Protein AF-A0AAN7K5L0-F1 (afdb_monomer_lite)

InterPro domains:
  IPR045265 AIR12, DOMON domain [PF04526] (72-165)

pLDDT: mean 71.61, std 18.74, range [23.16, 95.31]

Radius of gyration: 16.74 Å; chains: 1; bounding box: 47×40×46 Å

Secondary structure (DSSP, 8-state):
----------S-----EEEEEETTTTEEEEEEEEE-SSSEEEEEEEEEEE-SSTT-EEEEEE--SSS--STT-EETTTEE--HHHHTT--------SSEEEEEEEEEETTTTEEEEEEEEEEETTT--GGGEEEEEEEES-EETTEEPPPP--GGGG--EEEE-TTT--EE-HHHHHHHHHHTT--

Sequence (186 aa):
MAAVASAAWPSRRNITHCRLLRRILQIQLGWEASRFNSQWTQIDVMFSARLRSDTGWLTWGVNPLPHPRMIGSQSVGTYNVTSGTKKGCRLLPSALDIEVPHYTLDYNEREDMFMISAKVIVPNSKYNILKLNHVWEVGYEAVGVESKMHPKVLQDFKSAEALNLLTEEEEDVAYKNHQAYLKKVH

Structure (mmCIF, N/CA/C/O backbone):
data_AF-A0AAN7K5L0-F1
#
_entry.id   AF-A0AAN7K5L0-F1
#
loop_
_atom_site.group_PDB
_atom_site.id
_atom_site.type_symbol
_atom_site.label_atom_id
_atom_site.label_alt_id
_atom_site.label_comp_id
_atom_site.label_asym_id
_atom_site.label_entity_id
_atom_site.label_seq_id
_atom_site.pdbx_PDB_ins_code
_atom_site.Cartn_x
_atom_site.Cartn_y
_atom_site.Cartn_z
_atom_site.occupancy
_atom_site.B_iso_or_equiv
_atom_site.auth_seq_id
_atom_site.auth_comp_id
_atom_site.auth_asym_id
_atom_site.auth_atom_id
_atom_site.pdbx_PDB_model_num
ATOM 1 N N . MET A 1 1 ? -3.653 7.938 -32.215 1.00 30.41 1 MET A N 1
ATOM 2 C CA . MET A 1 1 ? -3.751 9.166 -31.399 1.00 30.41 1 MET A CA 1
ATOM 3 C C . MET A 1 1 ? -4.978 9.030 -30.520 1.00 30.41 1 MET A C 1
ATOM 5 O O . MET A 1 1 ? -6.083 9.154 -31.028 1.00 30.41 1 MET A O 1
ATOM 9 N N . ALA A 1 2 ? -4.795 8.677 -29.252 1.00 24.83 2 ALA A N 1
ATOM 10 C CA . ALA A 1 2 ? -5.869 8.679 -28.265 1.00 24.83 2 ALA A CA 1
ATOM 11 C C . ALA A 1 2 ? -5.515 9.738 -27.221 1.00 24.83 2 ALA A C 1
ATOM 13 O O . ALA A 1 2 ? -4.368 9.822 -26.787 1.00 24.83 2 ALA A O 1
ATOM 14 N N . ALA A 1 3 ? -6.481 10.610 -26.960 1.00 23.16 3 ALA A N 1
ATOM 15 C CA . ALA A 1 3 ? -6.314 11.887 -26.294 1.00 23.16 3 ALA A CA 1
ATOM 16 C C . ALA A 1 3 ? -5.802 11.744 -24.855 1.00 23.16 3 ALA A C 1
ATOM 18 O O . ALA A 1 3 ? -6.344 10.982 -24.057 1.00 23.16 3 ALA A O 1
ATOM 19 N N . VAL A 1 4 ? -4.781 12.539 -24.539 1.00 28.89 4 VAL A N 1
ATOM 20 C CA . VAL A 1 4 ? -4.330 12.822 -23.179 1.00 28.89 4 VAL A CA 1
ATOM 21 C C . VAL A 1 4 ? -5.431 13.642 -22.514 1.00 28.89 4 VAL A C 1
ATOM 23 O O . VAL A 1 4 ? -5.629 14.812 -22.842 1.00 28.89 4 VAL A O 1
ATOM 26 N N . ALA A 1 5 ? -6.178 13.025 -21.601 1.00 27.17 5 ALA A N 1
ATOM 27 C CA . ALA A 1 5 ? -6.996 13.777 -20.667 1.00 27.17 5 ALA A CA 1
ATOM 28 C C . ALA A 1 5 ? -6.042 14.469 -19.689 1.00 27.17 5 ALA A C 1
ATOM 30 O O . ALA A 1 5 ? -5.517 13.859 -18.762 1.00 27.17 5 ALA A O 1
ATOM 31 N N . SER A 1 6 ? -5.788 15.751 -19.936 1.00 35.06 6 SER A N 1
ATOM 32 C CA . SER A 1 6 ? -5.159 16.659 -18.988 1.00 35.06 6 SER A CA 1
ATOM 33 C C . SER A 1 6 ? -6.061 16.794 -17.761 1.00 35.06 6 SER A C 1
ATOM 35 O O . SER A 1 6 ? -6.959 17.636 -17.729 1.00 35.06 6 SER A O 1
ATOM 37 N N . ALA A 1 7 ? -5.833 15.964 -16.750 1.00 29.66 7 ALA A N 1
ATOM 38 C CA . ALA A 1 7 ? -6.289 16.251 -15.405 1.00 29.66 7 ALA A CA 1
ATOM 39 C C . ALA A 1 7 ? -5.162 17.009 -14.703 1.00 29.66 7 ALA A C 1
ATOM 41 O O . ALA A 1 7 ? -4.145 16.444 -14.306 1.00 29.66 7 ALA A O 1
ATOM 42 N N . ALA A 1 8 ? -5.348 18.323 -14.579 1.00 28.81 8 ALA A N 1
ATOM 43 C CA . ALA A 1 8 ? -4.696 19.093 -13.533 1.00 28.81 8 ALA A CA 1
ATOM 44 C C . ALA A 1 8 ? -4.798 18.326 -12.203 1.00 28.81 8 ALA A C 1
ATOM 46 O O . ALA A 1 8 ? -5.802 17.646 -11.975 1.00 28.81 8 ALA A O 1
ATOM 47 N N . TRP A 1 9 ? -3.767 18.441 -11.354 1.00 36.84 9 TRP A N 1
ATOM 48 C CA . TRP A 1 9 ? -3.716 17.823 -10.024 1.00 36.84 9 TRP A CA 1
ATOM 49 C C . TRP A 1 9 ? -5.112 17.835 -9.390 1.00 36.84 9 TRP A C 1
ATOM 51 O O . TRP A 1 9 ? -5.663 18.931 -9.224 1.00 36.84 9 TRP A O 1
ATOM 61 N N . PRO A 1 10 ? -5.704 16.684 -9.018 1.00 35.66 10 PRO A N 1
ATOM 62 C CA . PRO A 1 10 ? -6.849 16.725 -8.138 1.00 35.66 10 PRO A CA 1
ATOM 63 C C . PRO A 1 10 ? -6.348 17.377 -6.852 1.00 35.66 10 PRO A C 1
ATOM 65 O O . PRO A 1 10 ? -5.516 16.827 -6.133 1.00 35.66 10 PRO A O 1
ATOM 68 N N . SER A 1 11 ? -6.788 18.617 -6.667 1.00 38.66 11 SER A N 1
ATOM 69 C CA . SER A 1 11 ? -6.560 19.505 -5.537 1.00 38.66 11 SER A CA 1
ATOM 70 C C . SER A 1 11 ? -6.177 18.766 -4.254 1.00 38.66 11 SER A C 1
ATOM 72 O O . SER A 1 11 ? -6.980 17.986 -3.747 1.00 38.66 11 SER A O 1
ATOM 74 N N . ARG A 1 12 ? -4.975 19.057 -3.736 1.00 44.66 12 ARG A N 1
ATOM 75 C CA . ARG A 1 12 ? -4.551 18.893 -2.333 1.00 44.66 12 ARG A CA 1
ATOM 76 C C . ARG A 1 12 ? -5.313 17.800 -1.566 1.00 44.66 12 ARG A C 1
ATOM 78 O O . ARG A 1 12 ? -6.167 18.109 -0.736 1.00 44.66 12 ARG A O 1
ATOM 85 N N . ARG A 1 13 ? -4.993 16.523 -1.792 1.00 54.69 13 ARG A N 1
ATOM 86 C CA . ARG A 1 13 ? -5.253 15.540 -0.732 1.00 54.69 13 ARG A CA 1
ATOM 87 C C . ARG A 1 13 ? -4.302 15.882 0.413 1.00 54.69 13 ARG A C 1
ATOM 89 O O . ARG A 1 13 ? -3.103 16.012 0.179 1.00 54.69 13 ARG A O 1
ATOM 96 N N . ASN A 1 14 ? -4.833 16.080 1.617 1.00 61.44 14 ASN A N 1
ATOM 97 C CA . ASN A 1 14 ? -4.028 16.267 2.825 1.00 61.44 14 ASN A CA 1
ATOM 98 C C . ASN A 1 14 ? -3.406 14.917 3.212 1.00 61.44 14 ASN A C 1
ATOM 100 O O . ASN A 1 14 ? -3.828 14.300 4.181 1.00 61.44 14 ASN A O 1
ATOM 104 N N . ILE A 1 15 ? -2.452 14.429 2.417 1.00 73.75 15 ILE A N 1
ATOM 105 C CA . ILE A 1 15 ? -1.582 13.333 2.836 1.00 73.75 15 ILE A CA 1
ATOM 106 C C . ILE A 1 15 ? -0.608 13.921 3.840 1.00 73.75 15 ILE A C 1
ATOM 108 O O . ILE A 1 15 ? 0.217 14.765 3.488 1.00 73.75 15 ILE A O 1
ATOM 112 N N . THR A 1 16 ? -0.768 13.517 5.095 1.00 77.38 16 THR A N 1
ATOM 113 C CA . THR A 1 16 ? 0.060 14.014 6.194 1.00 77.38 16 THR A CA 1
ATOM 114 C C . THR A 1 16 ? 1.217 13.077 6.515 1.00 77.38 16 THR A C 1
ATOM 116 O O . THR A 1 16 ? 2.270 13.557 6.926 1.00 77.38 16 THR A O 1
ATOM 119 N N . HIS A 1 17 ? 1.064 11.780 6.229 1.00 87.31 17 HIS A N 1
ATOM 120 C CA . HIS A 1 17 ? 2.076 10.762 6.493 1.00 87.31 17 HIS A CA 1
ATOM 121 C C . HIS A 1 17 ? 2.804 10.372 5.205 1.00 87.31 17 HIS A C 1
ATOM 123 O O . HIS A 1 17 ? 2.179 10.145 4.161 1.00 87.31 17 HIS A O 1
ATOM 129 N N . CYS A 1 18 ? 4.133 10.271 5.259 1.00 86.19 18 CYS A N 1
ATOM 130 C CA . CYS A 1 18 ? 4.928 9.789 4.137 1.00 86.19 18 CYS A CA 1
ATOM 131 C C . CYS A 1 18 ? 6.214 9.089 4.577 1.00 86.19 18 CYS A C 1
ATOM 133 O O . CYS A 1 18 ? 6.818 9.402 5.598 1.00 86.19 18 CYS A O 1
ATOM 135 N N . ARG A 1 19 ? 6.657 8.126 3.769 1.00 84.75 19 ARG A N 1
ATOM 136 C CA . ARG A 1 19 ? 7.809 7.280 4.056 1.00 84.75 19 ARG A CA 1
ATOM 137 C C . ARG A 1 19 ? 8.583 6.942 2.794 1.00 84.75 19 ARG A C 1
ATOM 139 O O . ARG A 1 19 ? 8.016 6.599 1.760 1.00 84.75 19 ARG A O 1
ATOM 146 N N . LEU A 1 20 ? 9.907 6.948 2.915 1.00 83.25 20 LEU A N 1
ATOM 147 C CA . LEU A 1 20 ? 10.805 6.373 1.918 1.00 83.25 20 LEU A CA 1
ATOM 148 C C . LEU A 1 20 ? 11.033 4.885 2.226 1.00 83.25 20 LEU A C 1
ATOM 150 O O . LEU A 1 20 ? 11.738 4.551 3.178 1.00 83.25 20 LEU A O 1
ATOM 154 N N . LEU A 1 21 ? 10.476 3.997 1.404 1.00 78.19 21 LEU A N 1
ATOM 155 C CA . LEU A 1 21 ? 10.585 2.542 1.570 1.00 78.19 21 LEU A CA 1
ATOM 156 C C . LEU A 1 21 ? 11.938 2.010 1.077 1.00 78.19 21 LEU A C 1
ATOM 158 O O . LEU A 1 21 ? 12.549 1.125 1.681 1.00 78.19 21 LEU A O 1
ATOM 162 N N . ARG A 1 22 ? 12.446 2.554 -0.037 1.00 74.00 22 ARG A N 1
ATOM 163 C CA . ARG A 1 22 ? 13.736 2.152 -0.625 1.00 74.00 22 ARG A CA 1
ATOM 164 C C . ARG A 1 22 ? 14.473 3.346 -1.210 1.00 74.00 22 ARG A C 1
ATOM 166 O O . ARG A 1 22 ? 14.033 3.937 -2.188 1.00 74.00 22 ARG A O 1
ATOM 173 N N . ARG A 1 23 ? 15.670 3.623 -0.684 1.00 65.50 23 ARG A N 1
ATOM 174 C CA . ARG A 1 23 ? 16.541 4.709 -1.173 1.00 65.50 23 ARG A CA 1
ATOM 175 C C . ARG A 1 23 ? 17.018 4.518 -2.616 1.00 65.50 23 ARG A C 1
ATOM 177 O O . ARG A 1 23 ? 17.037 5.483 -3.364 1.00 65.50 23 ARG A O 1
ATOM 184 N N . ILE A 1 24 ? 17.388 3.295 -3.012 1.00 65.06 24 ILE A N 1
ATOM 185 C CA . ILE A 1 24 ? 18.009 3.028 -4.328 1.00 65.06 24 ILE A CA 1
ATOM 186 C C . ILE A 1 24 ? 17.032 3.293 -5.482 1.00 65.06 24 ILE A C 1
ATOM 188 O O . ILE A 1 24 ? 17.411 3.894 -6.483 1.00 65.06 24 ILE A O 1
ATOM 192 N N . LEU A 1 25 ? 15.779 2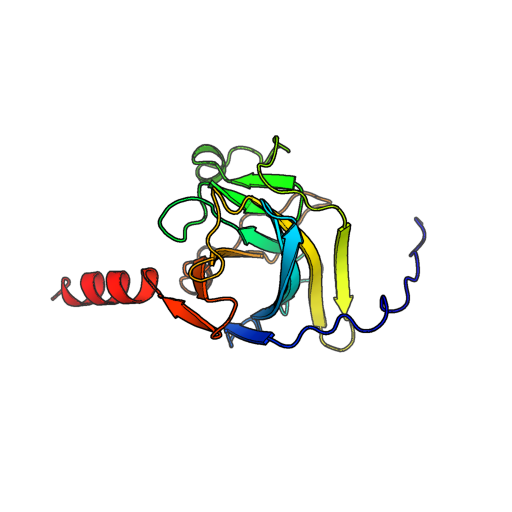.870 -5.313 1.00 67.31 25 LEU A N 1
ATOM 193 C CA . LEU A 1 25 ? 14.706 3.025 -6.301 1.00 67.31 25 LEU A CA 1
ATOM 194 C C . LEU A 1 25 ? 13.820 4.253 -6.030 1.00 67.31 25 LEU A C 1
ATOM 196 O O . LEU A 1 25 ? 12.808 4.446 -6.696 1.00 67.31 25 LEU A O 1
ATOM 200 N N . GLN A 1 26 ? 14.198 5.067 -5.035 1.00 77.88 26 GLN A N 1
ATOM 201 C CA . GLN A 1 26 ? 13.433 6.218 -4.547 1.00 77.88 26 GLN A CA 1
ATOM 202 C C . GLN A 1 26 ? 11.946 5.896 -4.342 1.00 77.88 26 GLN A C 1
ATOM 204 O O . GLN A 1 26 ? 11.077 6.689 -4.682 1.00 77.88 26 GLN A O 1
ATOM 209 N N . ILE A 1 27 ? 11.666 4.708 -3.798 1.00 83.75 27 ILE A N 1
ATOM 210 C CA . ILE A 1 27 ? 10.294 4.256 -3.581 1.00 83.75 27 ILE A CA 1
ATOM 211 C C . ILE A 1 27 ? 9.729 5.007 -2.386 1.00 83.75 27 ILE A C 1
ATOM 213 O O . ILE A 1 27 ? 10.240 4.848 -1.271 1.00 83.75 27 ILE A O 1
ATOM 217 N N . GLN A 1 28 ? 8.676 5.781 -2.617 1.00 88.00 28 GLN A N 1
ATOM 218 C CA . GLN A 1 28 ? 7.986 6.561 -1.600 1.00 88.00 28 GLN A CA 1
ATOM 219 C C . GLN A 1 28 ? 6.539 6.102 -1.465 1.00 88.00 28 GLN A C 1
ATOM 221 O O . GLN A 1 28 ? 5.870 5.775 -2.444 1.00 88.00 28 GLN A O 1
ATOM 226 N N . LEU A 1 29 ? 6.062 6.096 -0.228 1.00 89.81 29 LEU A N 1
ATOM 227 C CA . LEU A 1 29 ? 4.684 5.828 0.135 1.00 89.81 29 LEU A CA 1
ATOM 228 C C . LEU A 1 29 ? 4.179 7.000 0.970 1.00 89.81 29 LEU A C 1
ATOM 230 O O . LEU A 1 29 ? 4.709 7.262 2.041 1.00 89.81 29 LEU A O 1
ATOM 234 N N . GLY A 1 30 ? 3.168 7.699 0.483 1.00 90.31 30 GLY A N 1
ATOM 235 C CA . GLY A 1 30 ? 2.361 8.646 1.236 1.00 90.31 30 GLY A CA 1
ATOM 236 C C . GLY A 1 30 ? 1.000 8.037 1.531 1.00 90.31 30 GLY A C 1
ATOM 237 O O . GLY A 1 30 ? 0.439 7.342 0.680 1.00 90.31 30 GLY A O 1
ATOM 238 N N . TRP A 1 31 ? 0.462 8.281 2.720 1.00 92.88 31 TRP A N 1
ATOM 239 C CA . TRP A 1 31 ? -0.865 7.798 3.069 1.00 92.88 31 TRP A CA 1
ATOM 240 C C . TRP A 1 31 ? -1.614 8.722 4.023 1.00 92.88 31 TRP A C 1
ATOM 242 O O . TRP A 1 31 ? -1.045 9.549 4.733 1.00 92.88 31 TRP A O 1
ATOM 252 N N . GLU A 1 32 ? -2.924 8.533 4.042 1.00 92.50 32 GLU A N 1
ATOM 253 C CA . GLU A 1 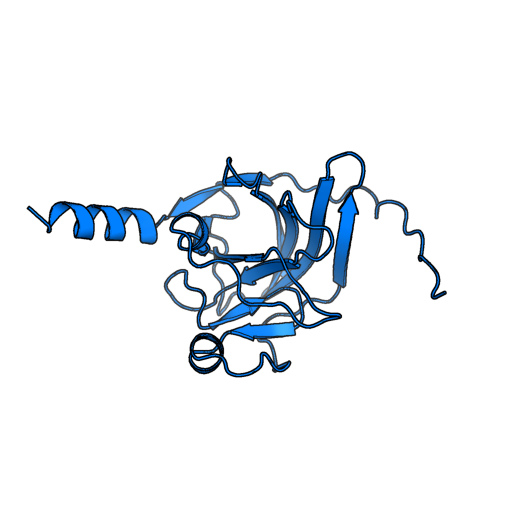32 ? -3.822 9.053 5.059 1.00 92.50 32 GLU A CA 1
ATOM 254 C C . GLU A 1 32 ? -4.901 8.001 5.321 1.00 92.50 32 GLU A C 1
ATOM 256 O O . GLU A 1 32 ? -5.460 7.431 4.381 1.00 92.50 32 GLU A O 1
ATOM 261 N N . ALA A 1 33 ? -5.191 7.723 6.591 1.00 92.31 33 ALA A N 1
ATOM 262 C CA . ALA A 1 33 ? -6.213 6.757 6.977 1.00 92.31 33 ALA A CA 1
ATOM 263 C C . ALA A 1 33 ? -7.346 7.467 7.717 1.00 92.31 33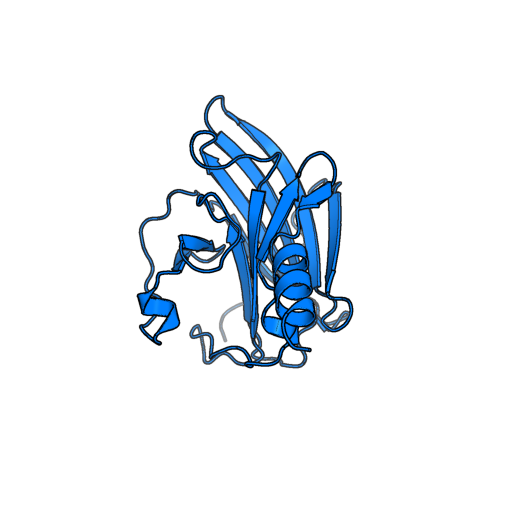 ALA A C 1
ATOM 265 O O . ALA A 1 33 ? -7.132 8.158 8.707 1.00 92.31 33 ALA A O 1
ATOM 266 N N . SER A 1 34 ? -8.577 7.263 7.261 1.00 93.00 34 SER A N 1
ATOM 267 C CA . SER A 1 34 ? -9.761 7.863 7.870 1.00 93.00 34 SER A CA 1
ATOM 268 C C . SER A 1 34 ? -10.912 6.870 7.939 1.00 93.00 34 SER A C 1
ATOM 270 O O . SER A 1 34 ? -11.020 5.926 7.154 1.00 93.00 34 SER A O 1
ATOM 272 N N . ARG A 1 35 ? -11.807 7.064 8.907 1.00 94.31 35 ARG A N 1
ATOM 273 C CA . ARG A 1 35 ? -13.005 6.232 9.016 1.00 94.31 35 ARG A CA 1
ATOM 274 C C . ARG A 1 35 ? -13.916 6.497 7.812 1.00 94.31 35 ARG A C 1
ATOM 276 O O . ARG A 1 35 ? -14.364 7.624 7.637 1.00 94.31 35 ARG A O 1
ATOM 283 N N . PHE A 1 36 ? -14.240 5.457 7.040 1.00 92.50 36 PHE A N 1
ATOM 284 C CA . PHE A 1 36 ? -15.233 5.556 5.965 1.00 92.50 36 PHE A CA 1
ATOM 285 C C . PHE A 1 36 ? -16.650 5.408 6.530 1.00 92.50 36 PHE A C 1
ATOM 287 O O . PHE A 1 36 ? -17.523 6.236 6.290 1.00 92.50 36 PHE A O 1
ATOM 294 N N . ASN A 1 37 ? -16.863 4.374 7.345 1.00 94.19 37 ASN A N 1
ATOM 295 C CA . ASN A 1 37 ? -18.068 4.172 8.150 1.00 94.19 37 ASN A CA 1
ATOM 296 C C . ASN A 1 37 ? -17.730 3.304 9.383 1.00 94.19 37 ASN A C 1
ATOM 298 O O . ASN A 1 37 ? -16.562 3.119 9.719 1.00 94.19 37 ASN A O 1
ATOM 302 N N . SER A 1 38 ? -18.725 2.785 10.108 1.00 93.62 38 SER A N 1
ATOM 303 C CA . SER A 1 38 ? -18.483 1.969 11.311 1.00 93.62 38 SER A CA 1
ATOM 304 C C . SER A 1 38 ? -17.746 0.648 11.042 1.00 93.62 38 SER A C 1
ATOM 306 O O . SER A 1 38 ? -17.078 0.134 11.938 1.00 93.62 38 SER A O 1
ATOM 308 N N . GLN A 1 39 ? -17.842 0.105 9.830 1.00 95.00 39 GLN A N 1
ATOM 309 C CA . GLN A 1 39 ? -17.304 -1.203 9.447 1.00 95.00 39 GLN A CA 1
ATOM 310 C C . GLN A 1 39 ? -16.106 -1.119 8.494 1.00 95.00 39 GLN A C 1
ATOM 312 O O . GLN A 1 39 ? -15.398 -2.112 8.333 1.00 95.00 39 GLN A O 1
ATOM 317 N N . TRP A 1 40 ? -15.860 0.043 7.889 1.00 95.12 40 TRP A N 1
ATOM 318 C CA . TRP A 1 40 ? -14.873 0.212 6.827 1.00 95.12 40 TRP A CA 1
ATOM 319 C C . TRP A 1 40 ? -13.967 1.418 7.071 1.00 95.12 40 TRP A C 1
ATOM 321 O O . TRP A 1 40 ? -14.397 2.463 7.573 1.00 95.12 40 TRP A O 1
ATOM 331 N N . THR A 1 41 ? -12.712 1.276 6.659 1.00 95.31 41 THR A N 1
ATOM 332 C CA . THR A 1 41 ? -11.690 2.324 6.699 1.00 95.31 41 THR A CA 1
ATOM 333 C C . THR A 1 41 ? -11.306 2.726 5.284 1.00 95.31 41 THR A C 1
ATOM 335 O O . THR A 1 41 ? -11.122 1.866 4.427 1.00 95.31 41 THR A O 1
ATOM 338 N N . GLN A 1 42 ? -11.187 4.030 5.044 1.00 94.62 42 GLN A N 1
ATOM 339 C CA . GLN A 1 42 ? -10.629 4.590 3.821 1.00 94.62 42 GLN A CA 1
ATOM 340 C C . GLN A 1 42 ? -9.137 4.851 4.025 1.00 94.62 42 GLN A C 1
ATOM 342 O O . GLN A 1 42 ? -8.730 5.440 5.025 1.00 94.62 42 GLN A O 1
ATOM 347 N N . ILE A 1 43 ? -8.342 4.448 3.043 1.00 93.88 43 ILE A N 1
ATOM 348 C CA . ILE A 1 43 ? -6.915 4.715 2.940 1.00 93.88 43 ILE A CA 1
ATOM 349 C C . ILE A 1 43 ? -6.705 5.473 1.631 1.00 93.88 43 ILE A C 1
ATOM 351 O O . ILE A 1 43 ? -6.913 4.931 0.543 1.00 93.88 43 ILE A O 1
ATOM 355 N N . ASP A 1 44 ? -6.328 6.740 1.732 1.00 92.38 44 ASP A N 1
ATOM 356 C CA . ASP A 1 44 ? -5.799 7.490 0.601 1.00 92.38 44 ASP A CA 1
ATOM 357 C C . ASP A 1 44 ? -4.309 7.184 0.500 1.00 92.38 44 ASP A C 1
ATOM 359 O O . ASP A 1 44 ? -3.585 7.312 1.482 1.00 92.38 44 ASP A O 1
ATOM 363 N N . VAL A 1 45 ? -3.858 6.749 -0.674 1.00 91.25 45 VAL A N 1
ATOM 364 C CA . VAL A 1 45 ? -2.473 6.334 -0.895 1.00 91.25 45 VAL A CA 1
ATOM 365 C C . VAL A 1 45 ? -1.879 7.062 -2.089 1.00 91.25 45 VAL A C 1
ATOM 367 O O . VAL A 1 45 ? -2.527 7.224 -3.126 1.00 91.25 45 VAL A O 1
ATOM 370 N N . MET A 1 46 ? -0.625 7.469 -1.939 1.00 89.88 46 MET A N 1
ATOM 371 C CA . MET A 1 46 ? 0.257 7.883 -3.019 1.00 89.88 46 MET A CA 1
ATOM 372 C C . MET A 1 46 ? 1.494 7.001 -2.974 1.00 89.88 46 MET A C 1
ATOM 374 O O . MET A 1 46 ? 2.186 6.946 -1.965 1.00 89.88 46 MET A O 1
ATOM 378 N N . PHE A 1 47 ? 1.777 6.290 -4.052 1.00 89.31 47 PHE A N 1
ATOM 379 C CA . PHE A 1 47 ? 2.925 5.402 -4.129 1.00 89.31 47 PHE A CA 1
ATOM 380 C C . PHE A 1 47 ? 3.720 5.732 -5.382 1.00 89.31 47 PHE A C 1
ATOM 382 O O . PHE A 1 47 ? 3.172 5.701 -6.481 1.00 89.31 47 PHE A O 1
ATOM 389 N N . SER A 1 48 ? 4.992 6.076 -5.224 1.00 86.94 48 SER A N 1
ATOM 390 C CA . SER A 1 48 ? 5.843 6.485 -6.335 1.00 86.94 48 SER A CA 1
ATOM 391 C C . SER A 1 48 ? 7.171 5.752 -6.338 1.00 86.94 48 SER A C 1
ATOM 393 O O . SER A 1 48 ? 7.676 5.310 -5.304 1.00 86.94 48 SER A O 1
ATOM 395 N N . ALA A 1 49 ? 7.732 5.611 -7.531 1.00 85.44 49 ALA A N 1
ATOM 396 C CA . ALA A 1 49 ? 9.042 5.028 -7.741 1.00 85.44 49 ALA A CA 1
ATOM 397 C C . ALA A 1 49 ? 9.702 5.665 -8.961 1.00 85.44 49 ALA A C 1
ATOM 399 O O . ALA A 1 49 ? 9.044 5.985 -9.956 1.00 85.44 49 ALA A O 1
ATOM 400 N N . ARG A 1 50 ? 11.027 5.790 -8.903 1.00 81.25 50 ARG A N 1
ATOM 401 C CA . ARG A 1 50 ? 11.823 6.144 -10.072 1.00 81.25 50 ARG A CA 1
ATOM 402 C C . ARG A 1 50 ? 12.063 4.891 -10.905 1.00 81.25 50 ARG A C 1
ATOM 404 O O . ARG A 1 50 ? 12.817 4.008 -10.488 1.00 81.25 50 ARG A O 1
ATOM 411 N N . LEU A 1 51 ? 11.431 4.806 -12.072 1.00 72.81 51 LEU A N 1
ATOM 412 C CA . LEU A 1 51 ? 11.613 3.679 -12.984 1.00 72.81 51 LEU A CA 1
ATOM 413 C C . LEU A 1 51 ? 12.681 4.064 -13.998 1.00 72.81 51 LEU A C 1
ATOM 415 O O . LEU A 1 51 ? 12.499 4.991 -14.769 1.00 72.81 51 LEU A O 1
ATOM 419 N N . ARG A 1 52 ? 13.801 3.336 -14.034 1.00 70.69 52 ARG A N 1
ATOM 420 C CA . ARG A 1 52 ? 14.846 3.528 -15.060 1.00 70.69 52 ARG A CA 1
ATOM 421 C C . ARG 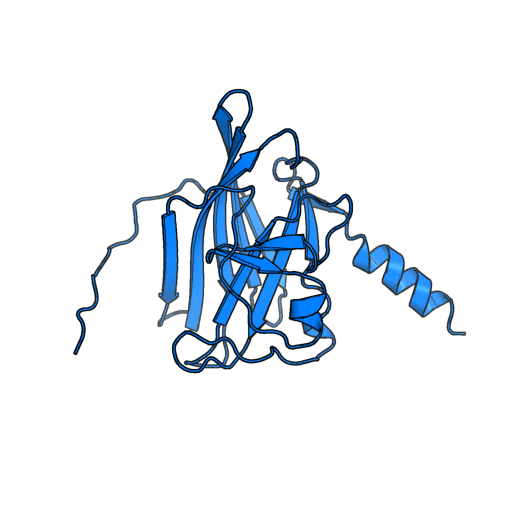A 1 52 ? 14.433 2.944 -16.423 1.00 70.69 52 ARG A C 1
ATOM 423 O O . ARG A 1 52 ? 15.266 2.377 -17.122 1.00 70.69 52 ARG A O 1
ATOM 430 N N . SER A 1 53 ? 13.141 2.988 -16.735 1.00 70.19 53 SER A N 1
ATOM 431 C CA . SER A 1 53 ? 12.524 2.430 -17.933 1.00 70.19 53 SER A CA 1
ATOM 432 C C . SER A 1 53 ? 11.216 3.157 -18.224 1.00 70.19 53 SER A C 1
ATOM 434 O O . SER A 1 53 ? 10.392 3.345 -17.328 1.00 70.19 53 SER A O 1
ATOM 436 N N . ASP A 1 54 ? 11.022 3.507 -19.490 1.00 68.38 54 ASP A N 1
ATOM 437 C CA . ASP A 1 54 ? 9.810 4.106 -20.054 1.00 68.38 54 ASP A CA 1
ATOM 438 C C . ASP A 1 54 ? 8.637 3.115 -20.153 1.00 68.38 54 ASP A C 1
ATOM 440 O O . ASP A 1 54 ? 7.482 3.517 -20.274 1.00 68.38 54 ASP A O 1
ATOM 444 N N . THR A 1 55 ? 8.927 1.817 -20.050 1.00 71.44 55 THR A N 1
ATOM 445 C CA . THR A 1 55 ? 7.948 0.720 -20.051 1.00 71.44 55 THR A CA 1
ATOM 446 C C . THR A 1 55 ? 7.801 0.071 -18.676 1.00 71.44 55 THR A C 1
ATOM 448 O O . THR A 1 55 ? 7.241 -1.015 -18.552 1.00 71.44 55 THR A O 1
ATOM 451 N N . GLY A 1 56 ? 8.320 0.701 -17.623 1.00 72.81 56 GLY A N 1
ATOM 452 C CA . GLY A 1 56 ? 8.204 0.184 -16.268 1.00 72.81 56 GLY A CA 1
ATOM 453 C C . GLY A 1 56 ? 6.757 0.118 -15.767 1.00 72.81 56 GLY A C 1
ATOM 454 O O . GLY A 1 56 ? 5.851 0.775 -16.274 1.00 72.81 56 GLY A O 1
ATOM 455 N N . TRP A 1 57 ? 6.543 -0.674 -14.722 1.00 76.31 57 TRP A N 1
ATOM 456 C CA . TRP A 1 57 ? 5.275 -0.738 -14.004 1.00 76.31 57 TRP A CA 1
ATOM 457 C C . TRP A 1 57 ? 5.519 -0.683 -12.501 1.00 76.31 57 TRP A C 1
ATOM 459 O O . TRP A 1 57 ? 6.585 -1.051 -12.005 1.00 76.31 57 TRP A O 1
ATOM 469 N N . LEU A 1 58 ? 4.506 -0.238 -11.768 1.00 80.75 58 LEU A N 1
ATOM 470 C CA . LEU A 1 58 ? 4.516 -0.242 -10.316 1.00 80.75 58 LEU A CA 1
ATOM 471 C C . LEU A 1 58 ? 3.170 -0.722 -9.784 1.00 80.75 58 LEU A C 1
ATOM 473 O O . LEU A 1 58 ? 2.137 -0.562 -10.433 1.00 80.75 58 LEU A O 1
ATOM 477 N N . THR A 1 59 ? 3.184 -1.329 -8.609 1.00 82.25 59 THR A N 1
ATOM 478 C CA . THR A 1 59 ? 1.976 -1.791 -7.934 1.00 82.25 59 THR A CA 1
ATOM 479 C C . THR A 1 59 ? 2.121 -1.617 -6.435 1.00 82.25 59 THR A C 1
ATOM 481 O O . THR A 1 59 ? 3.212 -1.749 -5.880 1.00 82.25 59 THR A O 1
ATOM 484 N N . TRP A 1 60 ? 0.999 -1.348 -5.783 1.00 88.75 60 TRP A N 1
ATOM 485 C CA . TRP A 1 60 ? 0.872 -1.336 -4.335 1.00 88.75 60 TRP A CA 1
ATOM 486 C C . TRP A 1 60 ? -0.416 -2.056 -3.955 1.00 88.75 60 TRP A C 1
ATOM 488 O O . TRP A 1 60 ? -1.411 -1.995 -4.682 1.00 88.75 60 TRP A O 1
ATOM 498 N N . GLY A 1 61 ? -0.417 -2.748 -2.824 1.00 89.31 61 GLY A N 1
ATOM 499 C CA . GLY A 1 61 ? -1.587 -3.474 -2.357 1.00 89.31 61 GLY A CA 1
ATOM 500 C C . GLY A 1 61 ? -1.571 -3.768 -0.871 1.00 89.31 61 GLY A C 1
ATOM 501 O O . GLY A 1 61 ? -0.553 -3.631 -0.198 1.00 89.31 61 GLY A O 1
ATOM 502 N N . VAL A 1 62 ? -2.712 -4.232 -0.375 1.00 91.25 62 VAL A N 1
ATOM 503 C CA . VAL A 1 62 ? -2.924 -4.600 1.028 1.00 91.25 62 VAL A CA 1
ATOM 504 C C . VAL A 1 62 ? -3.165 -6.097 1.158 1.00 91.25 62 VAL A C 1
ATOM 506 O O . VAL A 1 62 ? -3.766 -6.718 0.284 1.00 91.25 62 VAL A O 1
ATOM 509 N N . ASN A 1 63 ? -2.714 -6.700 2.253 1.00 90.12 63 ASN A N 1
ATOM 510 C CA . ASN A 1 63 ? -2.872 -8.127 2.512 1.00 90.12 63 ASN A CA 1
ATOM 511 C C . ASN A 1 63 ? -3.657 -8.358 3.819 1.00 90.12 63 ASN A C 1
ATOM 513 O O . ASN A 1 63 ? -3.205 -7.918 4.873 1.00 90.12 63 ASN A O 1
ATOM 517 N N . PRO A 1 64 ? -4.807 -9.055 3.791 1.00 87.31 64 PRO A N 1
ATOM 518 C CA . PRO A 1 64 ? -5.600 -9.321 4.993 1.00 87.31 64 PRO A CA 1
ATOM 519 C C . PRO A 1 64 ? -5.044 -10.469 5.856 1.00 87.31 64 PRO A C 1
ATOM 521 O O . PRO A 1 64 ? -5.561 -10.744 6.935 1.00 87.31 64 PRO A O 1
ATOM 524 N N . LEU A 1 65 ? -4.029 -11.202 5.389 1.00 84.81 65 LEU A N 1
ATOM 525 C CA . LEU A 1 65 ? -3.444 -12.318 6.131 1.00 84.81 65 LEU A CA 1
ATOM 526 C C . LEU A 1 65 ? -2.628 -11.822 7.335 1.00 84.81 65 LEU A C 1
ATOM 528 O O . LEU A 1 65 ? -2.138 -10.698 7.313 1.00 84.81 65 LEU A O 1
ATOM 532 N N . PRO A 1 66 ? -2.371 -12.670 8.352 1.00 82.62 66 PRO A N 1
ATOM 533 C CA . PRO A 1 66 ? -1.692 -12.248 9.585 1.00 82.62 66 PRO A CA 1
ATOM 534 C C . PRO A 1 66 ? -0.252 -11.731 9.424 1.00 82.62 66 PRO A C 1
ATOM 536 O O . PRO A 1 66 ? 0.283 -11.115 10.342 1.00 82.62 66 PRO A O 1
ATOM 539 N N . HIS A 1 67 ? 0.397 -12.000 8.288 1.00 82.62 67 HIS A N 1
ATOM 540 C CA . HIS A 1 67 ? 1.788 -11.622 8.034 1.00 82.62 67 HIS A CA 1
ATOM 541 C C . HIS A 1 67 ? 1.923 -10.960 6.661 1.00 82.62 67 HIS A C 1
ATOM 543 O O . HIS A 1 67 ? 1.325 -11.474 5.707 1.00 82.62 67 HIS A O 1
ATOM 549 N N . PRO A 1 68 ? 2.783 -9.936 6.520 1.00 81.81 68 PRO A N 1
ATOM 550 C CA . PRO A 1 68 ? 3.005 -9.275 5.244 1.00 81.81 68 PRO A CA 1
ATOM 551 C C . PRO A 1 68 ? 3.661 -10.240 4.258 1.00 81.81 68 PRO A C 1
ATOM 553 O O . PRO A 1 68 ? 4.677 -10.876 4.548 1.00 81.81 68 PRO A O 1
ATOM 556 N N . ARG A 1 69 ? 3.025 -10.413 3.099 1.00 77.75 69 ARG A N 1
ATOM 557 C CA . ARG A 1 69 ? 3.488 -11.280 2.010 1.00 77.75 69 ARG A CA 1
ATOM 558 C C . ARG A 1 69 ? 2.768 -10.926 0.716 1.00 77.75 69 ARG A C 1
ATOM 560 O O . ARG A 1 69 ? 1.660 -10.409 0.749 1.00 77.75 69 ARG A O 1
ATOM 567 N N . MET A 1 70 ? 3.361 -11.285 -0.417 1.00 73.56 70 MET A N 1
ATOM 568 C CA . MET A 1 70 ? 2.730 -11.088 -1.727 1.00 73.56 70 MET A CA 1
ATOM 569 C C . MET A 1 70 ? 1.469 -11.940 -1.915 1.00 73.56 70 MET A C 1
ATOM 571 O O . MET A 1 70 ? 0.473 -11.467 -2.433 1.00 73.56 70 MET A O 1
ATOM 575 N N . ILE A 1 71 ? 1.478 -13.204 -1.483 1.00 72.75 71 ILE A N 1
ATOM 576 C CA . ILE A 1 71 ? 0.327 -14.098 -1.693 1.00 72.75 71 ILE A CA 1
ATOM 577 C C . ILE A 1 71 ? -0.857 -13.659 -0.822 1.00 72.75 71 ILE A C 1
ATOM 579 O O . ILE A 1 71 ? -0.716 -13.528 0.393 1.00 72.75 71 ILE A O 1
ATOM 583 N N . GLY A 1 72 ? -2.027 -13.509 -1.434 1.00 66.38 72 GLY A N 1
ATOM 584 C CA . GLY A 1 72 ? -3.257 -13.024 -0.815 1.00 66.38 72 GLY A CA 1
ATOM 585 C C . GLY A 1 72 ? -3.365 -11.501 -0.777 1.00 66.38 72 GLY A C 1
ATOM 586 O O . GLY A 1 72 ? -4.323 -10.993 -0.200 1.00 66.38 72 GLY A O 1
ATOM 587 N N . SER A 1 73 ? -2.401 -10.769 -1.352 1.00 73.94 73 SER A N 1
ATOM 588 C CA . SER A 1 73 ? -2.511 -9.319 -1.470 1.00 73.94 73 SER A CA 1
ATOM 589 C C . SER A 1 73 ? -3.535 -8.923 -2.531 1.00 73.94 73 SER A C 1
ATOM 591 O O . SER A 1 73 ? -3.755 -9.620 -3.526 1.00 73.94 73 SER A O 1
ATOM 593 N N . GLN A 1 74 ? -4.151 -7.773 -2.293 1.00 78.19 74 GLN A N 1
ATOM 594 C CA . GLN A 1 74 ? -5.117 -7.138 -3.171 1.00 78.19 74 GLN A CA 1
ATOM 595 C C . GLN A 1 74 ? -4.527 -5.802 -3.599 1.00 78.19 74 GLN A C 1
ATOM 597 O O . GLN A 1 74 ? -4.310 -4.920 -2.762 1.00 78.19 74 GLN A O 1
ATOM 602 N N . SER A 1 75 ? -4.183 -5.691 -4.881 1.00 74.88 75 SER A N 1
ATOM 603 C CA . SER A 1 75 ? -3.472 -4.530 -5.407 1.00 74.88 75 SER A CA 1
ATOM 604 C C . SER A 1 75 ? -4.412 -3.478 -5.980 1.00 74.88 75 SER A C 1
ATOM 606 O O . SER A 1 75 ? -5.478 -3.776 -6.530 1.00 74.88 75 SER A O 1
ATOM 608 N N . VAL A 1 76 ? -3.960 -2.230 -5.919 1.00 66.31 76 VAL A N 1
ATOM 609 C CA . VAL A 1 76 ?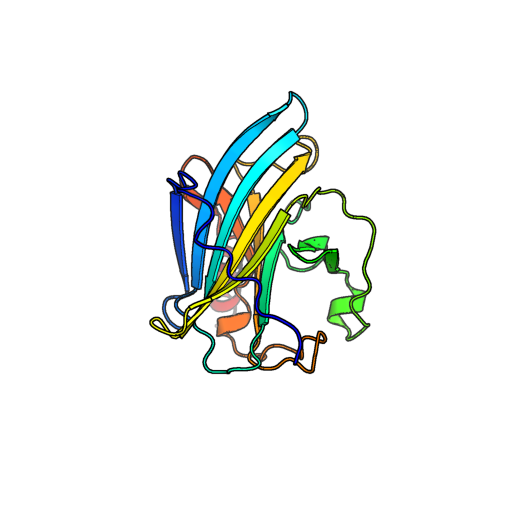 -4.509 -1.140 -6.721 1.00 66.31 76 VAL A CA 1
ATOM 610 C C . VAL A 1 76 ? -4.298 -1.532 -8.185 1.00 66.31 76 VAL A C 1
ATOM 612 O O . VAL A 1 76 ? -3.164 -1.712 -8.621 1.00 66.31 76 VAL A O 1
ATOM 615 N N . GLY A 1 77 ? -5.389 -1.793 -8.908 1.00 55.84 77 GLY A N 1
ATOM 616 C CA . GLY A 1 77 ? -5.342 -2.375 -10.255 1.00 55.84 77 GLY A CA 1
ATOM 617 C C . GLY A 1 77 ? -6.167 -3.650 -10.469 1.00 55.84 77 GLY A C 1
ATOM 618 O O . GLY A 1 77 ? -6.114 -4.187 -11.565 1.00 55.84 77 GLY A O 1
ATOM 619 N N . THR A 1 78 ? -6.973 -4.104 -9.495 1.00 53.00 78 THR A N 1
ATOM 620 C CA . THR A 1 78 ? -8.001 -5.178 -9.625 1.00 53.00 78 THR A CA 1
ATOM 621 C C . THR A 1 78 ? -7.530 -6.641 -9.618 1.00 53.00 78 THR A C 1
ATOM 623 O O . THR A 1 78 ? -8.262 -7.526 -10.065 1.00 53.00 78 THR A O 1
ATOM 626 N N . TYR A 1 79 ? -6.355 -6.943 -9.056 1.00 52.19 79 TYR A N 1
ATOM 627 C CA . TYR A 1 79 ? -5.845 -8.321 -9.011 1.00 52.19 79 TYR A CA 1
ATOM 628 C C . TYR A 1 79 ? -5.670 -8.852 -7.585 1.00 52.19 79 TYR A C 1
ATOM 630 O O . TYR A 1 79 ? -5.213 -8.143 -6.686 1.00 52.19 79 TYR A O 1
ATOM 638 N N . ASN A 1 80 ? -5.996 -10.133 -7.402 1.00 53.34 80 ASN A N 1
ATOM 639 C CA . ASN A 1 80 ? -5.629 -10.917 -6.226 1.00 53.34 80 ASN A CA 1
ATOM 640 C C . ASN A 1 80 ? -4.413 -11.786 -6.566 1.00 53.34 80 ASN A C 1
ATOM 642 O O . ASN A 1 80 ? -4.453 -12.606 -7.491 1.00 53.34 80 ASN A O 1
ATOM 646 N N . VAL A 1 81 ? -3.321 -11.620 -5.824 1.00 54.22 81 VAL A N 1
ATOM 647 C CA . VAL A 1 81 ? -2.090 -12.378 -6.060 1.00 54.22 81 VAL A CA 1
ATOM 648 C C . VAL A 1 81 ? -2.198 -13.741 -5.383 1.00 54.22 81 VAL A C 1
ATOM 650 O O . VAL A 1 81 ? -2.106 -13.862 -4.164 1.00 54.22 81 VAL A O 1
ATOM 653 N N . THR A 1 82 ? -2.351 -14.811 -6.162 1.00 57.06 82 THR A N 1
ATOM 654 C CA . THR A 1 82 ? -2.477 -16.177 -5.622 1.00 57.06 82 THR A CA 1
ATOM 655 C C . THR A 1 82 ? -1.155 -16.949 -5.686 1.00 57.06 82 THR A C 1
ATOM 657 O O . THR A 1 82 ? -0.177 -16.533 -6.309 1.00 57.06 82 THR A O 1
ATOM 660 N N . SER A 1 83 ? -1.102 -18.134 -5.068 1.00 55.78 83 SER A N 1
ATOM 661 C CA . SER A 1 83 ? 0.049 -19.041 -5.206 1.00 55.78 83 SER A CA 1
ATOM 662 C C . SER A 1 83 ? 0.290 -19.483 -6.659 1.00 55.78 83 SER A C 1
ATOM 664 O O . SER A 1 83 ? 1.435 -19.752 -7.027 1.00 55.78 83 SER A O 1
ATOM 666 N N . GLY A 1 84 ? -0.761 -19.519 -7.488 1.00 50.59 84 GLY A N 1
ATOM 667 C CA . GLY A 1 84 ? -0.674 -19.785 -8.925 1.00 50.59 84 GLY A CA 1
ATOM 668 C C . GLY A 1 84 ? 0.026 -18.660 -9.683 1.00 50.59 84 GLY A C 1
ATOM 669 O O . GLY A 1 84 ? 0.886 -18.932 -10.518 1.00 50.59 84 GLY A O 1
ATOM 670 N N . THR A 1 85 ? -0.246 -17.402 -9.325 1.00 54.19 85 THR A N 1
ATOM 671 C CA . THR A 1 85 ? 0.443 -16.227 -9.882 1.00 54.19 85 THR A CA 1
ATOM 672 C C . THR A 1 85 ? 1.959 -16.334 -9.707 1.00 54.19 85 THR A C 1
ATOM 674 O O . THR A 1 85 ? 2.717 -16.141 -10.653 1.00 54.19 85 THR A O 1
ATOM 677 N N . LYS A 1 86 ? 2.419 -16.758 -8.523 1.00 52.84 86 LYS A N 1
ATOM 678 C CA . LYS A 1 86 ? 3.853 -16.951 -8.239 1.00 52.84 86 LYS A CA 1
ATOM 679 C C . LYS A 1 86 ? 4.514 -18.018 -9.130 1.00 52.84 86 LYS A C 1
ATOM 681 O O . LYS A 1 86 ? 5.728 -17.997 -9.313 1.00 52.84 86 LYS A O 1
ATOM 686 N N . LYS A 1 87 ? 3.735 -18.959 -9.675 1.00 53.53 87 LYS A N 1
ATOM 687 C CA . LYS A 1 87 ? 4.202 -20.021 -10.584 1.00 53.53 87 LYS A CA 1
ATOM 688 C C . LYS A 1 87 ? 4.136 -19.625 -12.067 1.00 53.53 87 LYS A C 1
ATOM 690 O O . LYS A 1 87 ? 4.394 -20.470 -12.915 1.00 53.53 87 LYS A O 1
ATOM 695 N N . GLY A 1 88 ? 3.818 -18.365 -12.380 1.00 52.94 88 GLY A N 1
ATOM 696 C CA . GLY A 1 88 ? 3.747 -17.853 -13.752 1.00 52.94 88 GLY A CA 1
ATOM 697 C C . GLY A 1 88 ? 2.364 -17.952 -14.400 1.00 52.94 88 GLY A C 1
ATOM 698 O O . GLY A 1 88 ? 2.243 -17.708 -15.598 1.00 52.94 88 GLY A O 1
ATOM 699 N N . CYS A 1 89 ? 1.313 -18.294 -13.645 1.00 55.78 89 CYS A N 1
ATOM 700 C CA . CYS A 1 89 ? -0.052 -18.191 -14.160 1.00 55.78 89 CYS A CA 1
ATOM 701 C C . CYS A 1 89 ? -0.429 -16.719 -14.382 1.00 55.78 89 CYS A C 1
ATOM 703 O O . CYS A 1 89 ? -0.045 -15.852 -13.595 1.00 55.78 89 CYS A O 1
ATOM 705 N N . ARG A 1 90 ? -1.222 -16.449 -15.429 1.00 55.12 90 ARG A N 1
ATOM 706 C CA . ARG A 1 90 ? -1.711 -15.098 -15.741 1.00 55.12 90 ARG A CA 1
ATOM 707 C C . ARG A 1 90 ? -2.448 -14.487 -14.544 1.00 55.12 90 ARG A C 1
ATOM 709 O O . ARG A 1 90 ? -3.300 -15.138 -13.940 1.00 55.12 90 ARG A O 1
ATOM 716 N N . LEU A 1 91 ? -2.136 -13.225 -14.248 1.00 56.72 91 LEU A N 1
ATOM 717 C CA . LEU A 1 91 ? -2.948 -12.363 -13.392 1.00 56.72 91 LEU A CA 1
ATOM 718 C C . LEU A 1 91 ? -4.260 -12.075 -14.129 1.00 56.72 91 LEU A C 1
ATOM 720 O O . LEU A 1 91 ? -4.261 -11.377 -15.139 1.00 56.72 91 LEU A O 1
ATOM 724 N N . LEU A 1 92 ? -5.362 -12.659 -13.664 1.00 51.69 92 LEU A N 1
ATOM 725 C CA . LEU A 1 92 ? -6.704 -12.356 -14.160 1.00 51.69 92 LEU A CA 1
ATOM 726 C C . LEU A 1 92 ? -7.452 -11.550 -13.091 1.00 51.69 92 LEU A C 1
ATOM 728 O O . LEU A 1 92 ? -7.270 -11.838 -11.904 1.00 51.69 92 LEU A O 1
ATOM 732 N N . PRO A 1 93 ? -8.279 -10.559 -13.474 1.00 52.16 93 PRO A N 1
ATOM 733 C CA . PRO A 1 93 ? -9.104 -9.828 -12.520 1.00 52.16 93 PRO A CA 1
ATOM 734 C C . PRO A 1 93 ? -9.984 -10.789 -11.715 1.00 52.16 93 PRO A C 1
ATOM 736 O O . PRO A 1 93 ? -10.578 -11.716 -12.267 1.00 52.16 93 PRO A O 1
ATOM 739 N N . SER A 1 94 ? -10.074 -10.574 -10.407 1.00 58.19 94 SER A N 1
ATOM 740 C CA . SER A 1 94 ? -10.878 -11.396 -9.496 1.00 58.19 94 SER A CA 1
ATOM 741 C C . SER A 1 94 ? -11.651 -10.509 -8.532 1.00 58.19 94 SER A C 1
ATOM 743 O O . SER A 1 94 ? -11.220 -9.389 -8.264 1.00 58.19 94 SER A O 1
ATOM 745 N N . ALA A 1 95 ? -12.743 -11.025 -7.961 1.00 60.69 95 ALA A N 1
ATOM 746 C CA . ALA A 1 95 ? -13.461 -10.327 -6.898 1.00 60.69 95 ALA A CA 1
ATOM 747 C C . ALA A 1 95 ? -12.492 -9.946 -5.764 1.00 60.69 95 ALA A C 1
ATOM 749 O O . ALA A 1 95 ? -11.762 -10.797 -5.248 1.00 60.69 95 ALA A O 1
ATOM 750 N N . LEU A 1 96 ? -12.460 -8.656 -5.436 1.00 66.44 96 LEU A N 1
ATOM 751 C CA . LEU A 1 96 ? -11.666 -8.107 -4.346 1.00 66.44 96 LEU A CA 1
ATOM 752 C C . LEU A 1 96 ? -12.517 -8.043 -3.073 1.00 66.44 96 LEU A C 1
ATOM 754 O O . LEU A 1 96 ? -13.724 -7.829 -3.137 1.00 66.44 96 LEU A O 1
ATOM 758 N N . ASP A 1 97 ? -11.871 -8.183 -1.917 1.00 76.12 97 ASP A N 1
ATOM 759 C CA . ASP A 1 97 ? -12.468 -7.867 -0.612 1.00 76.12 97 ASP A CA 1
ATOM 760 C C . ASP A 1 97 ? -12.296 -6.382 -0.236 1.00 76.12 97 ASP A C 1
ATOM 762 O O . ASP A 1 97 ? -12.650 -5.981 0.874 1.00 76.12 97 ASP A O 1
ATOM 766 N N . ILE A 1 98 ? -11.704 -5.588 -1.131 1.00 79.88 98 ILE A N 1
ATOM 767 C CA . ILE A 1 98 ? -11.483 -4.148 -0.993 1.00 79.88 98 ILE A CA 1
ATOM 768 C C . ILE A 1 98 ? -12.184 -3.408 -2.129 1.00 79.88 98 ILE A C 1
ATOM 770 O O . ILE A 1 98 ? -12.288 -3.922 -3.245 1.00 79.88 98 ILE A O 1
ATOM 774 N N . GLU A 1 99 ? -12.594 -2.170 -1.873 1.00 83.62 99 GLU A N 1
ATOM 775 C CA . GLU A 1 99 ? -13.066 -1.276 -2.928 1.00 83.62 99 GLU A CA 1
ATOM 776 C C . GLU A 1 99 ? -11.960 -0.294 -3.308 1.00 83.62 99 GLU A C 1
ATOM 778 O O . GLU A 1 99 ? -11.331 0.328 -2.451 1.00 83.62 99 GLU A O 1
ATOM 783 N N . VAL A 1 100 ? -11.741 -0.129 -4.611 1.00 81.31 100 VAL A N 1
ATOM 784 C CA . VAL A 1 100 ? -10.812 0.865 -5.163 1.00 81.31 100 VAL A CA 1
ATOM 785 C C . VAL A 1 100 ? -11.607 1.777 -6.100 1.00 81.31 100 VAL A C 1
ATOM 787 O O . VAL A 1 100 ? -11.511 1.636 -7.318 1.00 81.31 100 VAL A O 1
ATOM 790 N N . PRO A 1 101 ? -12.462 2.671 -5.560 1.00 77.31 101 PRO A N 1
ATOM 791 C CA . PRO A 1 101 ? -13.395 3.460 -6.369 1.00 77.31 101 PRO A CA 1
ATOM 792 C C . PRO A 1 101 ? -12.689 4.390 -7.360 1.00 77.31 101 PRO A C 1
ATOM 794 O O . PRO A 1 101 ? -13.237 4.697 -8.415 1.00 77.31 101 PRO A O 1
ATOM 797 N N . HIS A 1 102 ? -11.469 4.828 -7.035 1.00 76.56 102 HIS A N 1
ATOM 798 C CA . HIS A 1 102 ? -10.664 5.685 -7.896 1.00 76.56 102 HIS A CA 1
ATOM 799 C C . HIS A 1 102 ? -9.179 5.369 -7.739 1.00 76.56 102 HIS A C 1
ATOM 801 O O . HIS A 1 102 ? -8.665 5.329 -6.615 1.00 76.56 102 HIS A O 1
ATOM 807 N N . TYR A 1 103 ? -8.485 5.237 -8.867 1.00 82.06 103 TYR A N 1
ATOM 808 C CA . TYR A 1 103 ? -7.031 5.283 -8.920 1.00 82.06 103 TYR A CA 1
ATOM 809 C C . TYR A 1 103 ? -6.556 6.000 -10.188 1.00 82.06 103 TYR A C 1
ATOM 811 O O . TYR A 1 103 ? -7.239 5.976 -11.212 1.00 82.06 103 TYR A O 1
ATOM 819 N N . THR A 1 104 ? -5.393 6.634 -10.107 1.00 81.19 104 THR A N 1
ATOM 820 C CA . THR A 1 104 ? -4.649 7.168 -11.249 1.00 81.19 104 THR A CA 1
ATOM 821 C C . THR A 1 104 ? -3.255 6.564 -11.263 1.00 81.19 104 THR A C 1
ATOM 823 O O . THR A 1 104 ? -2.711 6.204 -10.215 1.00 81.19 104 THR A O 1
ATOM 826 N N . LEU A 1 105 ? -2.705 6.422 -12.465 1.00 79.69 105 LEU A N 1
ATOM 827 C CA . LEU A 1 105 ? -1.304 6.119 -12.699 1.00 79.69 105 LEU A CA 1
ATOM 828 C C . LEU A 1 105 ? -0.761 7.252 -13.563 1.00 79.69 105 LEU A C 1
ATOM 830 O O . LEU A 1 105 ? -1.191 7.412 -14.702 1.00 79.69 105 LEU A O 1
ATOM 834 N N . ASP A 1 106 ? 0.162 8.018 -13.003 1.00 79.31 106 ASP A N 1
ATOM 835 C CA . ASP A 1 106 ? 0.722 9.214 -13.613 1.00 79.31 106 ASP A CA 1
ATOM 836 C C . ASP A 1 106 ? 2.241 9.072 -13.741 1.00 79.31 106 ASP A C 1
ATOM 838 O O . ASP A 1 106 ? 2.895 8.428 -12.915 1.00 79.31 106 ASP A O 1
ATOM 842 N N . TYR A 1 107 ? 2.811 9.696 -14.768 1.00 78.38 107 TYR A N 1
ATOM 843 C CA . TYR A 1 107 ? 4.255 9.810 -14.944 1.00 78.38 107 TYR A CA 1
ATOM 844 C C . TYR A 1 107 ? 4.667 11.279 -14.844 1.00 78.38 107 TYR A C 1
ATOM 846 O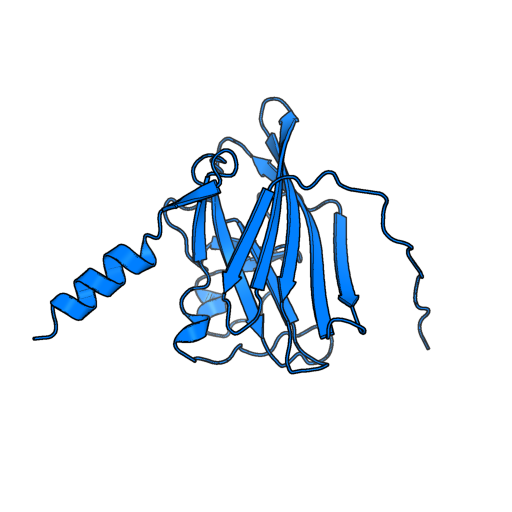 O . TYR A 1 107 ? 4.148 12.138 -15.557 1.00 78.38 107 TYR A O 1
ATOM 854 N N . ASN A 1 108 ? 5.589 11.578 -13.932 1.00 74.81 108 ASN A N 1
ATOM 855 C CA . ASN A 1 108 ? 6.185 12.894 -13.769 1.00 74.81 108 ASN A CA 1
ATOM 856 C C . ASN A 1 108 ? 7.510 12.947 -14.532 1.00 74.81 108 ASN A C 1
ATOM 858 O O . ASN A 1 108 ? 8.535 12.482 -14.038 1.00 74.81 108 ASN A O 1
ATOM 862 N N . GLU A 1 109 ? 7.484 13.573 -15.706 1.00 75.38 109 GLU A N 1
ATOM 863 C CA . GLU A 1 109 ? 8.649 13.714 -16.587 1.00 75.38 109 GLU A CA 1
ATOM 864 C C . GLU A 1 109 ? 9.810 14.496 -15.955 1.00 75.38 109 GLU A C 1
ATOM 866 O O . GLU A 1 109 ? 10.967 14.222 -16.260 1.00 75.38 109 GLU A O 1
ATOM 871 N N . ARG A 1 110 ? 9.529 15.471 -15.076 1.00 75.38 110 ARG A N 1
ATOM 872 C CA . ARG A 1 110 ? 10.578 16.316 -14.471 1.00 75.38 110 ARG A CA 1
ATOM 873 C C . ARG A 1 110 ? 11.424 15.543 -13.474 1.00 75.38 110 ARG A C 1
ATOM 875 O O . ARG A 1 110 ? 12.633 15.733 -13.414 1.00 75.38 110 ARG A O 1
ATOM 882 N N . GLU A 1 111 ? 10.761 14.702 -12.692 1.00 73.69 111 GLU A N 1
ATOM 883 C CA . GLU A 1 111 ? 11.389 13.909 -11.639 1.00 73.69 111 GLU A CA 1
ATOM 884 C C . GLU A 1 111 ? 11.702 12.475 -12.087 1.00 73.69 111 GLU A C 1
ATOM 886 O O . GLU A 1 111 ? 12.309 11.722 -11.325 1.00 73.69 111 GLU A O 1
ATOM 891 N N . ASP A 1 112 ? 11.304 12.095 -13.310 1.00 75.75 112 ASP A N 1
ATOM 892 C CA . ASP A 1 112 ? 11.481 10.745 -13.860 1.00 75.75 112 ASP A CA 1
ATOM 893 C C . ASP A 1 112 ? 10.819 9.682 -12.955 1.00 75.75 112 ASP A C 1
ATOM 895 O O . ASP A 1 112 ? 11.384 8.639 -12.627 1.00 75.75 112 ASP A O 1
ATOM 899 N N . MET A 1 113 ? 9.609 9.982 -12.469 1.00 77.94 113 MET A N 1
ATOM 900 C CA . MET A 1 113 ? 8.903 9.167 -11.474 1.00 77.94 113 MET A CA 1
ATOM 901 C C . MET A 1 113 ? 7.529 8.735 -11.958 1.00 77.94 113 MET A C 1
ATOM 903 O O . MET A 1 113 ? 6.721 9.556 -12.385 1.00 77.94 113 MET A O 1
ATOM 907 N N . PHE A 1 114 ? 7.222 7.457 -11.777 1.00 82.31 114 PHE A N 1
ATOM 908 C CA . PHE A 1 114 ? 5.857 6.971 -11.888 1.00 82.31 114 PHE A CA 1
ATOM 909 C C . PHE A 1 114 ? 5.167 7.043 -10.527 1.00 82.31 114 PHE A C 1
ATOM 911 O O . PHE A 1 114 ? 5.800 6.849 -9.485 1.00 82.31 114 PHE A O 1
ATOM 918 N N . MET A 1 115 ? 3.865 7.304 -10.537 1.00 84.75 115 MET A N 1
ATOM 919 C CA . MET A 1 115 ? 3.075 7.537 -9.338 1.00 84.75 115 MET A CA 1
ATOM 920 C C . MET A 1 115 ? 1.686 6.917 -9.467 1.00 84.75 115 MET A C 1
ATOM 922 O O . MET A 1 115 ? 0.952 7.200 -10.407 1.00 84.75 115 MET A O 1
ATOM 926 N N . ILE A 1 116 ? 1.304 6.113 -8.482 1.00 86.38 116 ILE A N 1
ATOM 927 C CA . ILE A 1 116 ? -0.076 5.704 -8.241 1.00 86.38 116 ILE A CA 1
ATOM 928 C C . ILE A 1 116 ? -0.676 6.638 -7.200 1.00 86.38 116 ILE A C 1
ATOM 930 O O . ILE A 1 116 ? -0.102 6.810 -6.126 1.00 86.38 116 ILE A O 1
ATOM 934 N N . SER A 1 117 ? -1.860 7.174 -7.481 1.00 87.25 117 SER A N 1
ATOM 935 C CA . SER A 1 117 ? -2.718 7.796 -6.469 1.00 87.25 117 SER A CA 1
ATOM 936 C C . SER A 1 117 ? -4.020 7.021 -6.390 1.00 87.25 117 SER A C 1
ATOM 938 O O . SER A 1 117 ? -4.712 6.887 -7.395 1.00 87.25 117 SER A O 1
ATOM 940 N N . ALA A 1 118 ? -4.391 6.510 -5.221 1.00 88.62 118 ALA A N 1
ATOM 941 C CA . ALA A 1 118 ? -5.597 5.701 -5.087 1.00 88.62 118 ALA A CA 1
ATOM 942 C C . ALA A 1 118 ? -6.354 5.980 -3.796 1.00 88.62 118 ALA A C 1
ATOM 944 O O . ALA A 1 118 ? -5.808 6.461 -2.806 1.00 88.62 118 ALA A O 1
ATOM 945 N N . LYS A 1 119 ? -7.651 5.688 -3.836 1.00 90.50 119 LYS A N 1
ATOM 946 C CA . LYS A 1 119 ? -8.490 5.551 -2.651 1.00 90.50 119 LYS A CA 1
ATOM 947 C C . LYS A 1 119 ? -8.810 4.074 -2.489 1.00 90.50 119 LYS A C 1
ATOM 949 O O . LYS A 1 119 ? -9.349 3.477 -3.417 1.00 90.50 119 LYS A O 1
ATOM 954 N N . VAL A 1 120 ? -8.497 3.509 -1.330 1.00 91.31 120 VAL A N 1
ATOM 955 C CA . VAL A 1 120 ? -8.740 2.100 -1.013 1.00 91.31 120 VAL A CA 1
ATOM 956 C C . VAL A 1 120 ? -9.616 2.005 0.225 1.00 91.31 120 VAL A C 1
ATOM 958 O O . VAL A 1 120 ? -9.290 2.570 1.262 1.00 91.31 120 VAL A O 1
ATOM 961 N N . ILE A 1 121 ? -10.740 1.306 0.122 1.00 93.12 121 ILE A N 1
ATOM 962 C CA . ILE A 1 121 ? -11.685 1.103 1.218 1.00 93.12 121 ILE A CA 1
ATOM 963 C C . ILE A 1 121 ? -11.591 -0.360 1.645 1.00 93.12 121 ILE A C 1
ATOM 965 O O . ILE A 1 121 ? -11.795 -1.271 0.841 1.00 93.12 121 ILE A O 1
ATOM 969 N N . VAL A 1 122 ? -11.244 -0.580 2.912 1.00 93.44 122 VAL A N 1
ATOM 970 C CA . VAL A 1 122 ? -10.971 -1.907 3.476 1.00 93.44 122 VAL A CA 1
ATOM 971 C C . VAL A 1 122 ? -11.904 -2.216 4.650 1.00 93.44 122 VAL A C 1
ATOM 973 O O . VAL A 1 122 ? -12.217 -1.312 5.432 1.00 93.44 122 VAL A O 1
ATOM 976 N N . PRO A 1 123 ? -12.354 -3.472 4.816 1.00 94.69 123 PRO A N 1
ATOM 977 C CA . PRO A 1 123 ? -13.207 -3.848 5.935 1.00 94.69 123 PRO A CA 1
ATOM 978 C C . PRO A 1 123 ? -12.386 -4.006 7.220 1.00 94.69 123 PRO A C 1
ATOM 980 O O . PRO A 1 123 ? -11.400 -4.749 7.266 1.00 94.69 123 PRO A O 1
ATOM 983 N N . ASN A 1 124 ? -12.851 -3.386 8.304 1.00 93.56 124 ASN A N 1
ATOM 984 C CA . ASN A 1 124 ? -12.203 -3.420 9.622 1.00 93.56 124 ASN A CA 1
ATOM 985 C C . ASN A 1 124 ? -12.163 -4.833 10.235 1.00 93.56 124 ASN A C 1
ATOM 987 O O . ASN A 1 124 ? -11.390 -5.092 11.150 1.00 93.56 124 ASN A O 1
ATOM 991 N N . SER A 1 125 ? -12.992 -5.759 9.741 1.00 93.25 125 SER A N 1
ATOM 992 C CA . SER A 1 125 ? -12.999 -7.165 10.165 1.00 93.25 125 SER A CA 1
ATOM 993 C C . SER A 1 125 ? -11.832 -7.986 9.608 1.00 93.25 125 SER A C 1
ATOM 995 O O . SER A 1 125 ? -11.530 -9.042 10.161 1.00 93.25 125 SER A O 1
ATOM 997 N N . LYS A 1 126 ? -11.186 -7.530 8.525 1.00 90.88 126 LYS A N 1
ATOM 998 C CA . LYS A 1 126 ? -10.057 -8.228 7.883 1.00 90.88 126 LYS A CA 1
ATOM 999 C C . LYS A 1 126 ? -8.747 -7.444 7.956 1.00 90.88 126 LYS A C 1
ATOM 1001 O O . LYS A 1 126 ? -7.684 -8.055 7.967 1.00 90.88 126 LYS A O 1
ATOM 1006 N N . TYR A 1 127 ? -8.812 -6.115 7.997 1.00 92.75 127 TYR A N 1
ATOM 1007 C CA . TYR A 1 127 ? -7.638 -5.245 7.974 1.00 92.75 127 TYR A CA 1
ATOM 1008 C C . TYR A 1 127 ? -7.531 -4.442 9.267 1.00 92.75 127 TYR A C 1
ATOM 1010 O O . TYR A 1 127 ? -8.502 -3.840 9.720 1.00 92.75 127 TYR A O 1
ATOM 1018 N N . ASN A 1 128 ? -6.327 -4.405 9.837 1.00 92.12 128 ASN A N 1
ATOM 1019 C CA . ASN A 1 128 ? -6.014 -3.626 11.029 1.00 92.12 128 ASN A CA 1
ATOM 1020 C C . ASN A 1 128 ? -5.077 -2.474 10.654 1.00 92.12 128 ASN A C 1
ATOM 1022 O O . ASN A 1 128 ? -3.935 -2.718 10.289 1.00 92.12 128 ASN A O 1
ATOM 1026 N N . ILE A 1 129 ? -5.527 -1.225 10.775 1.00 91.69 129 ILE A N 1
ATOM 1027 C CA . ILE A 1 129 ? -4.707 -0.053 10.422 1.00 91.69 129 ILE A CA 1
ATOM 1028 C C . ILE A 1 129 ? -3.534 0.202 11.372 1.00 91.69 129 ILE A C 1
ATOM 1030 O O . ILE A 1 129 ? -2.588 0.881 10.993 1.00 91.69 129 ILE A O 1
ATOM 1034 N N . LEU A 1 130 ? -3.557 -0.364 12.582 1.00 91.81 130 LEU A N 1
ATOM 1035 C CA . LEU A 1 130 ? -2.411 -0.325 13.496 1.00 91.81 130 LEU A CA 1
ATOM 1036 C C . LEU A 1 130 ? -1.310 -1.308 13.074 1.00 91.81 130 LEU A C 1
ATOM 1038 O O . LEU A 1 130 ? -0.210 -1.278 13.613 1.00 91.81 130 LEU A O 1
ATOM 1042 N N . LYS A 1 131 ? -1.621 -2.211 12.138 1.00 91.31 131 LYS A N 1
ATOM 1043 C CA . LYS A 1 131 ? -0.712 -3.216 11.593 1.00 91.31 131 LYS A CA 1
ATOM 1044 C C . LYS A 1 131 ? -1.153 -3.590 10.177 1.00 91.31 131 LYS A C 1
ATOM 1046 O O . LYS A 1 131 ? -1.567 -4.723 9.912 1.00 91.31 131 LYS A O 1
ATOM 1051 N N . LEU A 1 132 ? -1.127 -2.616 9.271 1.00 93.06 132 LEU A N 1
ATOM 1052 C CA . LEU A 1 132 ? -1.519 -2.831 7.888 1.00 93.06 132 LEU A CA 1
ATOM 1053 C C . LEU A 1 132 ? -0.403 -3.587 7.176 1.00 93.06 132 LEU A C 1
ATOM 1055 O O . LEU A 1 132 ? 0.670 -3.045 6.924 1.00 93.06 132 LEU A O 1
ATOM 1059 N N . ASN A 1 133 ? -0.675 -4.831 6.805 1.00 92.31 133 ASN A N 1
ATOM 1060 C CA . ASN A 1 133 ? 0.203 -5.564 5.909 1.00 92.31 133 ASN A CA 1
ATOM 1061 C C . ASN A 1 133 ? 0.015 -5.016 4.496 1.00 92.31 133 ASN A C 1
ATOM 1063 O O . ASN A 1 133 ? -1.067 -5.140 3.917 1.00 92.31 133 ASN A O 1
ATOM 1067 N N . HIS A 1 134 ? 1.067 -4.439 3.934 1.00 90.31 134 HIS A N 1
ATOM 1068 C CA . HIS A 1 134 ? 1.057 -3.932 2.571 1.00 90.31 134 HIS A CA 1
ATOM 1069 C C . HIS A 1 134 ? 2.229 -4.489 1.781 1.00 90.31 134 HIS A C 1
ATOM 1071 O O . HIS A 1 134 ? 3.212 -4.995 2.329 1.00 90.31 134 HIS A O 1
ATOM 1077 N N . VAL A 1 135 ? 2.074 -4.438 0.468 1.00 87.75 135 VAL A N 1
ATOM 1078 C CA . VAL A 1 135 ? 3.056 -4.918 -0.484 1.00 87.75 135 VAL A CA 1
ATOM 1079 C C . VAL A 1 135 ? 3.222 -3.929 -1.614 1.00 87.75 135 VAL A C 1
ATOM 1081 O O . VAL A 1 135 ? 2.298 -3.184 -1.940 1.00 87.75 135 VAL A O 1
ATOM 1084 N N . TRP A 1 136 ? 4.390 -3.948 -2.229 1.00 86.06 136 TRP A N 1
ATOM 1085 C CA . TRP A 1 136 ? 4.672 -3.166 -3.415 1.00 86.06 136 TRP A CA 1
ATOM 1086 C C . TRP A 1 136 ? 5.608 -3.924 -4.336 1.00 86.06 136 TRP A C 1
ATOM 1088 O O . TRP A 1 136 ? 6.544 -4.577 -3.886 1.00 86.06 136 TRP A O 1
ATOM 1098 N N . GLU A 1 137 ? 5.411 -3.793 -5.635 1.00 80.75 137 GLU A N 1
ATOM 1099 C CA . GLU A 1 137 ? 6.375 -4.279 -6.615 1.00 80.75 137 GLU A CA 1
ATOM 1100 C C . GLU A 1 137 ? 6.625 -3.205 -7.659 1.00 80.75 137 GLU A C 1
ATOM 1102 O O . GLU A 1 137 ? 5.791 -2.337 -7.927 1.00 80.75 137 GLU A O 1
ATOM 1107 N N . VAL A 1 138 ? 7.822 -3.271 -8.216 1.00 78.75 138 VAL A N 1
ATOM 1108 C CA . VAL A 1 138 ? 8.282 -2.404 -9.281 1.00 78.75 138 VAL A CA 1
ATOM 1109 C C . VAL A 1 138 ? 8.922 -3.300 -10.327 1.00 78.75 138 VAL A C 1
ATOM 1111 O O . VAL A 1 138 ? 9.735 -4.158 -9.989 1.00 78.75 138 VAL A O 1
ATOM 1114 N N . GLY A 1 139 ? 8.564 -3.108 -11.589 1.00 76.62 139 GLY A N 1
ATOM 1115 C CA . GLY A 1 139 ? 9.195 -3.776 -12.717 1.00 76.62 139 GLY A CA 1
ATOM 1116 C C . GLY A 1 139 ? 9.656 -2.774 -13.764 1.00 76.62 139 GLY A C 1
ATOM 1117 O O . GLY A 1 139 ? 9.149 -1.657 -13.851 1.00 76.62 139 GLY A O 1
ATOM 1118 N N . TYR A 1 140 ? 10.633 -3.182 -14.569 1.00 75.50 140 TYR A N 1
ATOM 1119 C CA . TYR A 1 140 ? 11.244 -2.323 -15.589 1.00 75.50 140 TYR A CA 1
ATOM 1120 C C . TYR A 1 140 ? 10.703 -2.572 -16.997 1.00 75.50 140 TYR A C 1
ATOM 1122 O O . TYR A 1 140 ? 11.191 -1.958 -17.936 1.00 75.50 140 TYR A O 1
ATOM 1130 N N . GLU A 1 141 ? 9.736 -3.473 -17.165 1.00 72.38 141 GLU A N 1
ATOM 1131 C CA . GLU A 1 141 ? 9.212 -3.811 -18.486 1.00 72.38 141 GLU A CA 1
ATOM 1132 C C . GLU A 1 141 ? 7.741 -4.229 -18.413 1.00 72.38 141 GLU A C 1
ATOM 1134 O O . GLU A 1 141 ? 7.340 -5.073 -17.603 1.00 72.38 141 GLU A O 1
ATOM 1139 N N . ALA A 1 142 ? 6.943 -3.654 -19.301 1.00 69.12 142 ALA A N 1
ATOM 1140 C CA . ALA A 1 142 ? 5.558 -3.982 -19.564 1.00 69.12 142 ALA A CA 1
ATOM 1141 C C . ALA A 1 142 ? 5.326 -3.927 -21.076 1.00 69.12 142 ALA A C 1
ATOM 1143 O O . ALA A 1 142 ? 5.846 -3.056 -21.774 1.00 69.12 142 ALA A O 1
ATOM 1144 N N . VAL A 1 143 ? 4.523 -4.856 -21.589 1.00 67.56 143 VAL A N 1
ATOM 1145 C CA . VAL A 1 143 ? 4.104 -4.867 -22.995 1.00 67.56 143 VAL A CA 1
ATOM 1146 C C . VAL A 1 143 ? 2.607 -4.589 -23.034 1.00 67.56 143 VAL A C 1
ATOM 1148 O O . VAL A 1 143 ? 1.792 -5.439 -22.672 1.00 67.56 143 VAL A O 1
ATOM 1151 N N . GLY A 1 144 ? 2.236 -3.374 -23.441 1.00 67.00 144 GLY A N 1
ATOM 1152 C CA . GLY A 1 144 ? 0.856 -2.899 -23.336 1.00 67.00 144 GLY A CA 1
ATOM 1153 C C . GLY A 1 144 ? 0.412 -2.825 -21.873 1.00 67.00 144 GLY A C 1
ATOM 1154 O O . GLY A 1 144 ? 0.998 -2.090 -21.088 1.00 67.00 144 GLY A O 1
ATOM 1155 N N . VAL A 1 145 ? -0.613 -3.599 -21.507 1.00 57.03 145 VAL A N 1
ATOM 1156 C CA . VAL A 1 145 ? -1.117 -3.713 -20.121 1.00 57.03 145 VAL A CA 1
ATOM 1157 C C . VAL A 1 145 ? -0.511 -4.895 -19.353 1.00 57.03 145 VAL A C 1
ATOM 1159 O O . VAL A 1 145 ? -0.859 -5.128 -18.198 1.00 57.03 145 VAL A O 1
ATOM 1162 N N . GLU A 1 146 ? 0.359 -5.680 -19.992 1.00 58.69 146 GLU A N 1
ATOM 1163 C CA . GLU A 1 146 ? 0.945 -6.877 -19.396 1.00 58.69 146 GLU A CA 1
ATOM 1164 C C . GLU A 1 146 ? 2.289 -6.553 -18.735 1.00 58.69 146 GLU A C 1
ATOM 1166 O O . GLU A 1 146 ? 3.308 -6.382 -19.410 1.00 58.69 146 GLU A O 1
ATOM 1171 N N . SER A 1 147 ? 2.297 -6.519 -17.403 1.00 66.00 147 SER A N 1
ATOM 1172 C CA . SER A 1 147 ? 3.512 -6.445 -16.590 1.00 66.00 147 SER A CA 1
ATOM 1173 C C . SER A 1 147 ? 4.405 -7.665 -16.827 1.00 66.00 147 SER A C 1
ATOM 1175 O O . SER A 1 147 ? 3.972 -8.806 -16.640 1.00 66.00 147 SER A O 1
ATOM 1177 N N . LYS A 1 148 ? 5.670 -7.446 -17.200 1.00 71.50 148 LYS A N 1
ATOM 1178 C CA . LYS A 1 148 ? 6.671 -8.518 -17.238 1.00 71.50 148 LYS A CA 1
ATOM 1179 C C . LYS A 1 148 ? 7.242 -8.762 -15.850 1.00 71.50 148 LYS A C 1
ATOM 1181 O O . LYS A 1 148 ? 7.148 -7.920 -14.958 1.00 71.50 148 LYS A O 1
ATOM 1186 N N . MET A 1 149 ? 7.808 -9.954 -15.667 1.00 66.12 149 MET A N 1
ATOM 1187 C CA . MET A 1 149 ? 8.386 -10.373 -14.394 1.00 66.12 149 MET A CA 1
ATOM 1188 C C . MET A 1 149 ? 9.428 -9.346 -13.939 1.00 66.12 149 MET A C 1
ATOM 1190 O O . MET A 1 149 ? 10.365 -9.047 -14.679 1.00 66.12 149 MET A O 1
ATOM 1194 N N . HIS A 1 150 ? 9.262 -8.813 -12.728 1.00 58.41 150 HIS A N 1
ATOM 1195 C CA . HIS A 1 150 ? 10.257 -7.924 -12.143 1.00 58.41 150 HIS A CA 1
ATOM 1196 C C . HIS A 1 150 ? 11.590 -8.679 -11.954 1.00 58.41 150 HIS A C 1
ATOM 1198 O O . HIS A 1 150 ? 11.598 -9.914 -11.830 1.00 58.41 150 HIS A O 1
ATOM 1204 N N . PRO A 1 151 ? 12.741 -7.989 -11.923 1.00 64.38 151 PRO A N 1
ATOM 1205 C CA . PRO A 1 151 ? 14.015 -8.663 -11.711 1.00 64.38 151 PRO A CA 1
ATOM 1206 C C . PRO A 1 151 ? 14.076 -9.425 -10.387 1.00 64.38 151 PRO A C 1
ATOM 1208 O O . PRO A 1 151 ? 13.522 -9.030 -9.368 1.00 64.38 151 PRO A O 1
ATOM 1211 N N . LYS A 1 152 ? 14.797 -10.547 -10.386 1.00 65.12 152 LYS A N 1
ATOM 1212 C CA . LYS A 1 152 ? 15.010 -11.375 -9.187 1.00 65.12 152 LYS A CA 1
ATOM 1213 C C . LYS A 1 152 ? 16.244 -10.924 -8.401 1.00 65.12 152 LYS A C 1
ATOM 1215 O O . LYS A 1 152 ? 17.028 -11.758 -7.951 1.00 65.12 152 LYS A O 1
ATOM 1220 N N . VAL A 1 153 ? 16.472 -9.617 -8.281 1.00 59.50 153 VAL A N 1
ATOM 1221 C CA . VAL A 1 153 ? 17.597 -9.092 -7.494 1.00 59.50 153 VAL A CA 1
ATOM 1222 C C . VAL A 1 153 ? 17.216 -9.030 -6.016 1.00 59.50 153 VAL A C 1
ATOM 1224 O O . VAL A 1 153 ? 16.065 -8.776 -5.680 1.00 59.50 153 VAL A O 1
ATOM 1227 N N . LEU A 1 154 ? 18.180 -9.239 -5.109 1.00 51.41 154 LEU A N 1
ATOM 1228 C CA . LEU A 1 154 ? 17.970 -9.225 -3.645 1.00 51.41 154 LEU A CA 1
ATOM 1229 C C . LEU A 1 154 ? 17.234 -7.971 -3.132 1.00 51.41 154 LEU A C 1
ATOM 1231 O O . LEU A 1 154 ? 16.597 -8.008 -2.082 1.00 51.41 154 LEU A O 1
ATOM 1235 N N . GLN A 1 155 ? 17.324 -6.868 -3.875 1.00 52.12 155 GLN A N 1
ATOM 1236 C CA . GLN A 1 155 ? 16.680 -5.593 -3.568 1.00 52.12 155 GLN A CA 1
ATOM 1237 C C . GLN A 1 155 ? 15.148 -5.634 -3.745 1.00 52.12 155 GLN A C 1
ATOM 1239 O O . GLN A 1 155 ? 14.461 -4.925 -3.012 1.00 52.12 155 GLN A O 1
ATOM 1244 N N . ASP A 1 156 ? 14.628 -6.529 -4.592 1.00 51.78 156 ASP A N 1
ATOM 1245 C CA . ASP A 1 156 ? 13.195 -6.693 -4.894 1.00 51.78 156 ASP A CA 1
ATOM 1246 C C . ASP A 1 156 ? 12.519 -7.759 -4.005 1.00 51.78 156 ASP A C 1
ATOM 1248 O O . ASP A 1 156 ? 11.309 -7.950 -4.038 1.00 51.78 156 ASP A O 1
ATOM 1252 N N . PHE A 1 157 ? 13.280 -8.459 -3.152 1.00 54.19 157 PHE A N 1
ATOM 1253 C CA . PHE A 1 157 ? 12.722 -9.463 -2.230 1.00 54.19 157 PHE A CA 1
ATOM 1254 C C . PHE A 1 157 ? 12.070 -8.863 -0.977 1.00 54.19 157 PHE A C 1
ATOM 1256 O O . PHE A 1 157 ? 11.378 -9.573 -0.244 1.00 54.19 157 PHE A O 1
ATOM 1263 N N . LYS A 1 158 ? 12.285 -7.571 -0.702 1.00 64.19 158 LYS A N 1
ATOM 1264 C CA . LYS A 1 158 ? 11.727 -6.871 0.464 1.00 64.19 158 LYS A CA 1
ATOM 1265 C C . LYS A 1 158 ? 10.645 -5.882 0.037 1.00 64.19 158 LYS A C 1
ATOM 1267 O O . LYS A 1 158 ? 10.817 -4.668 0.169 1.00 64.19 158 LYS A O 1
ATOM 1272 N N . SER A 1 159 ? 9.575 -6.466 -0.477 1.00 78.81 159 SER A N 1
ATOM 1273 C CA . SER A 1 159 ? 8.421 -5.821 -1.105 1.00 78.81 159 SER A CA 1
ATOM 1274 C C . SER A 1 159 ? 7.145 -5.939 -0.265 1.00 78.81 159 SER A C 1
ATOM 1276 O O . SER A 1 159 ? 6.040 -5.821 -0.781 1.00 78.81 159 SER A O 1
ATOM 1278 N N . ALA A 1 160 ? 7.289 -6.258 1.024 1.00 84.69 160 ALA A N 1
ATOM 1279 C CA . ALA A 1 160 ? 6.184 -6.463 1.948 1.00 84.69 160 ALA A CA 1
ATOM 1280 C C . ALA A 1 160 ? 6.606 -6.102 3.377 1.00 84.69 160 ALA A C 1
ATOM 1282 O O . ALA A 1 160 ? 7.637 -6.589 3.844 1.00 84.69 160 ALA A O 1
ATOM 1283 N N . GLU A 1 161 ? 5.791 -5.320 4.081 1.00 87.25 161 GLU A N 1
ATOM 1284 C CA . GLU A 1 161 ? 5.977 -4.992 5.501 1.00 87.25 161 GLU A CA 1
ATOM 1285 C C . GLU A 1 161 ? 4.624 -4.763 6.196 1.00 87.25 161 GLU A C 1
ATOM 1287 O O . GLU A 1 161 ? 3.573 -4.715 5.548 1.00 87.25 161 GLU A O 1
ATOM 1292 N N . ALA A 1 162 ? 4.654 -4.685 7.527 1.00 89.62 162 ALA A N 1
ATOM 1293 C CA . ALA A 1 162 ? 3.515 -4.274 8.334 1.00 89.62 162 ALA A CA 1
ATOM 1294 C C . ALA A 1 162 ? 3.744 -2.841 8.824 1.00 89.62 162 ALA A C 1
ATOM 1296 O O . ALA A 1 162 ? 4.779 -2.569 9.435 1.00 89.62 162 ALA A O 1
ATOM 1297 N N . LEU A 1 163 ? 2.778 -1.960 8.577 1.00 91.06 163 LEU A N 1
ATOM 1298 C CA . LEU A 1 163 ? 2.858 -0.533 8.875 1.00 91.06 163 LEU A CA 1
ATOM 1299 C C . LEU A 1 163 ? 1.720 -0.113 9.807 1.00 91.06 163 LEU A C 1
ATOM 1301 O O . LEU A 1 163 ? 0.551 -0.405 9.541 1.00 91.06 163 LEU A O 1
ATOM 1305 N N . ASN A 1 164 ? 2.041 0.598 10.882 1.00 91.56 164 ASN A N 1
ATOM 1306 C CA . ASN A 1 164 ? 1.046 1.304 11.676 1.00 91.56 164 ASN A CA 1
ATOM 1307 C C . ASN A 1 164 ? 0.718 2.634 10.991 1.00 91.56 164 ASN A C 1
ATOM 1309 O O . ASN A 1 164 ? 1.533 3.552 10.971 1.00 91.56 164 ASN A O 1
ATOM 1313 N N . LEU A 1 165 ? -0.487 2.751 10.433 1.00 90.75 165 LEU A N 1
ATOM 1314 C CA . LEU A 1 165 ? -0.882 3.935 9.669 1.00 90.75 165 LEU A CA 1
ATOM 1315 C C . LEU A 1 165 ? -1.055 5.193 10.530 1.00 90.75 165 LEU A C 1
ATOM 1317 O O . LEU A 1 165 ? -1.160 6.270 9.955 1.00 90.75 165 LEU A O 1
ATOM 1321 N N . LEU A 1 166 ? -1.117 5.060 11.862 1.00 88.38 166 LEU A N 1
ATOM 1322 C CA . LEU A 1 166 ? -1.286 6.182 12.793 1.00 88.38 166 LEU A CA 1
ATOM 1323 C C . LEU A 1 166 ? 0.031 6.663 13.408 1.00 88.38 166 LEU A C 1
ATOM 1325 O O . LEU A 1 166 ? 0.156 7.842 13.712 1.00 88.38 166 LEU A O 1
ATOM 1329 N N . THR A 1 167 ? 0.973 5.751 13.666 1.00 84.56 167 THR A N 1
ATOM 1330 C CA . THR A 1 167 ? 2.257 6.077 14.320 1.00 84.56 167 THR A CA 1
ATOM 1331 C C . THR A 1 167 ? 3.448 6.026 13.372 1.00 84.56 167 THR A C 1
ATOM 1333 O O . THR A 1 167 ? 4.552 6.367 13.780 1.00 84.56 167 THR A O 1
ATOM 1336 N N . GLU A 1 168 ? 3.241 5.570 12.134 1.00 82.25 168 GLU A N 1
ATOM 1337 C CA . GLU A 1 168 ? 4.282 5.297 11.133 1.00 82.25 168 GLU A CA 1
ATOM 1338 C C . GLU A 1 168 ? 5.257 4.169 11.521 1.00 82.25 168 GLU A C 1
ATOM 1340 O O . GLU A 1 168 ? 6.189 3.862 10.776 1.00 82.25 168 GLU A O 1
ATOM 1345 N N . GLU A 1 169 ? 5.047 3.518 12.670 1.00 81.06 169 GLU A N 1
ATOM 1346 C CA . GLU A 1 169 ? 5.913 2.446 13.151 1.00 81.06 169 GLU A CA 1
ATOM 1347 C C . GLU A 1 169 ? 5.809 1.203 12.264 1.00 81.06 169 GLU A C 1
ATOM 1349 O O . GLU A 1 169 ? 4.719 0.759 11.887 1.00 81.06 169 GLU A O 1
ATOM 1354 N N . GLU A 1 170 ? 6.963 0.604 11.969 1.00 76.75 170 GLU A N 1
ATOM 1355 C CA . GLU A 1 170 ? 7.047 -0.632 11.202 1.00 76.75 170 GLU A CA 1
ATOM 1356 C C . GLU A 1 170 ? 7.218 -1.852 12.104 1.00 76.75 170 GLU A C 1
ATOM 1358 O O . GLU A 1 170 ? 7.943 -1.839 13.102 1.00 76.75 170 GLU A O 1
ATOM 1363 N N . GLU A 1 171 ? 6.636 -2.967 11.678 1.00 68.44 171 GLU A N 1
ATOM 1364 C CA . GLU A 1 171 ? 7.013 -4.279 12.178 1.00 68.44 171 GLU A CA 1
ATOM 1365 C C . GLU A 1 171 ? 7.613 -5.091 11.023 1.00 68.44 171 GLU A C 1
ATOM 1367 O O . GLU A 1 171 ? 6.930 -5.858 10.340 1.00 68.44 171 GLU A O 1
ATOM 1372 N N . ASP A 1 172 ? 8.916 -4.908 10.777 1.00 58.22 172 ASP A N 1
ATOM 1373 C CA . ASP A 1 172 ? 9.630 -5.651 9.733 1.00 58.22 172 ASP A CA 1
ATOM 1374 C C . ASP A 1 172 ? 9.850 -7.116 10.170 1.00 58.22 172 ASP A C 1
ATOM 1376 O O . ASP A 1 172 ? 10.854 -7.509 10.781 1.00 58.22 172 ASP A O 1
ATOM 1380 N N . VAL A 1 173 ? 8.860 -7.957 9.863 1.00 52.22 173 VAL A N 1
ATOM 1381 C CA . VAL A 1 173 ? 8.922 -9.412 10.070 1.00 52.22 173 VAL A CA 1
ATOM 1382 C C . VAL A 1 173 ? 9.968 -10.050 9.142 1.00 52.22 173 VAL A C 1
ATOM 1384 O O . VAL A 1 173 ? 10.563 -11.074 9.494 1.00 52.22 173 VAL A O 1
ATOM 1387 N N . ALA A 1 174 ? 10.250 -9.453 7.979 1.00 46.91 174 ALA A N 1
ATOM 1388 C CA . ALA A 1 174 ? 11.257 -9.963 7.054 1.00 46.91 174 ALA A CA 1
ATOM 1389 C C . ALA A 1 174 ? 12.677 -9.726 7.589 1.00 46.91 174 ALA A C 1
ATOM 1391 O O . ALA A 1 174 ? 13.503 -10.632 7.492 1.00 46.91 174 ALA A O 1
ATOM 1392 N N . TYR A 1 175 ? 12.960 -8.582 8.220 1.00 45.97 175 TYR A N 1
ATOM 1393 C CA . TYR A 1 175 ? 14.256 -8.276 8.842 1.00 45.97 175 TYR A CA 1
ATOM 1394 C C . TYR A 1 175 ? 14.576 -9.175 10.037 1.00 45.97 175 TYR A C 1
ATOM 1396 O O . TYR A 1 175 ? 15.674 -9.737 10.093 1.00 45.97 175 TYR A O 1
ATOM 1404 N N . LYS A 1 176 ? 13.616 -9.387 10.950 1.00 42.84 176 LYS A N 1
ATOM 1405 C CA . LYS A 1 176 ? 13.808 -10.282 12.108 1.00 42.84 176 LYS A CA 1
ATOM 1406 C C . LYS A 1 176 ? 14.102 -11.722 11.668 1.00 42.84 176 LYS A C 1
ATOM 1408 O O . LYS A 1 176 ? 15.008 -12.359 12.204 1.00 42.84 176 LYS A O 1
ATOM 1413 N N . ASN A 1 177 ? 13.409 -12.210 10.637 1.00 44.16 177 ASN A N 1
ATOM 1414 C CA . ASN A 1 177 ? 13.595 -13.570 10.129 1.00 44.16 177 ASN A CA 1
ATOM 1415 C C . ASN A 1 177 ? 14.843 -13.728 9.237 1.00 44.16 177 ASN A C 1
ATOM 1417 O O . ASN A 1 177 ? 15.519 -14.751 9.332 1.00 44.16 177 ASN A O 1
ATOM 1421 N N . HIS A 1 178 ? 15.208 -12.729 8.419 1.00 46.31 178 HIS A N 1
ATOM 1422 C CA . HIS A 1 178 ? 16.445 -12.776 7.621 1.00 46.31 178 HIS A CA 1
ATOM 1423 C C . HIS A 1 178 ? 17.703 -12.690 8.488 1.00 46.31 178 HIS A C 1
ATOM 1425 O O . HIS A 1 178 ? 18.652 -13.428 8.233 1.00 46.31 178 HIS A O 1
ATOM 1431 N N . GLN A 1 179 ? 17.728 -11.848 9.533 1.00 39.72 179 GLN A N 1
ATOM 1432 C CA . GLN A 1 179 ? 18.849 -11.854 10.480 1.00 39.72 179 GLN A CA 1
ATOM 1433 C C . GLN A 1 179 ? 18.980 -13.206 11.186 1.00 39.72 179 GLN A C 1
ATOM 1435 O O . GLN A 1 179 ? 20.093 -13.696 11.356 1.00 39.72 179 GLN A O 1
ATOM 1440 N N . ALA A 1 180 ? 17.862 -13.825 11.576 1.00 43.66 180 ALA A N 1
ATOM 1441 C CA . ALA A 1 180 ? 17.880 -15.137 12.214 1.00 43.66 180 ALA A CA 1
ATOM 1442 C C . ALA A 1 180 ? 18.390 -16.245 11.275 1.00 43.66 180 ALA A C 1
ATOM 1444 O O . ALA A 1 180 ? 19.074 -17.156 11.733 1.00 43.66 180 ALA A O 1
ATOM 1445 N N . TYR A 1 181 ? 18.095 -16.164 9.973 1.00 41.22 181 TYR A N 1
ATOM 1446 C CA . TYR A 1 181 ? 18.582 -17.129 8.984 1.00 41.22 181 TYR A CA 1
ATOM 1447 C C . TYR A 1 181 ? 20.071 -16.926 8.665 1.00 41.22 181 TYR A C 1
ATOM 1449 O O . TYR A 1 181 ? 20.827 -17.891 8.645 1.00 41.22 181 TYR A O 1
ATOM 1457 N N . LEU A 1 182 ? 20.523 -15.676 8.513 1.00 41.28 182 LEU A N 1
ATOM 1458 C CA . LEU A 1 182 ? 21.938 -15.355 8.281 1.00 41.28 182 LEU A CA 1
ATOM 1459 C C . LEU A 1 182 ? 22.823 -15.673 9.497 1.00 41.28 182 LEU A C 1
ATOM 1461 O O . LEU A 1 182 ? 23.963 -16.084 9.326 1.00 41.28 182 LEU A O 1
ATOM 1465 N N . LYS A 1 183 ? 22.292 -15.565 10.723 1.00 39.88 183 LYS A N 1
ATOM 1466 C CA . LYS A 1 183 ? 22.992 -15.978 11.955 1.00 39.88 183 LYS A CA 1
ATOM 1467 C C . LYS A 1 183 ? 23.074 -17.497 12.156 1.00 39.88 183 LYS A C 1
ATOM 1469 O O . LYS A 1 183 ? 23.791 -17.933 13.048 1.00 39.88 183 LYS A O 1
ATOM 1474 N N . LYS A 1 184 ? 22.342 -18.300 11.375 1.00 37.09 184 LYS A N 1
ATOM 1475 C CA . LYS A 1 184 ? 22.363 -19.774 11.451 1.00 37.09 184 LYS A CA 1
ATOM 1476 C C . LYS A 1 184 ? 23.261 -20.434 10.403 1.00 37.09 184 LYS A C 1
ATOM 1478 O O . LYS A 1 184 ? 23.387 -21.652 10.414 1.00 37.09 184 LYS A O 1
ATOM 1483 N N . VAL A 1 185 ? 23.874 -19.650 9.518 1.00 35.59 185 VAL A N 1
ATOM 1484 C CA . VAL A 1 185 ? 24.886 -20.124 8.569 1.00 35.59 185 VAL A CA 1
ATOM 1485 C C . VAL A 1 185 ? 26.251 -19.659 9.081 1.00 35.59 185 VAL A C 1
ATOM 1487 O O . VAL A 1 185 ? 26.759 -18.630 8.643 1.00 35.59 185 VAL A O 1
ATOM 1490 N N . HIS A 1 186 ? 26.786 -20.364 10.077 1.00 34.97 186 HIS A N 1
ATOM 1491 C CA . HIS A 1 186 ? 28.182 -20.317 10.526 1.00 34.97 186 HIS A CA 1
ATOM 1492 C C . HIS A 1 186 ? 28.642 -21.752 10.763 1.00 34.97 186 HIS A C 1
ATOM 1494 O O . HIS A 1 186 ? 27.861 -22.502 11.394 1.00 34.97 186 HIS A O 1
#

Organism: NCBI:txid236973

Foldseek 3Di:
DDDDPDDDPPPDDPQPDKDQPDPVFSWIKTWDWDDPDPFKIKIWIKIKTQAPAPAKDKWKWFALDPFADQARTDIPPQFHHHPVVVVVDDTDGDDDQKDWPDKDWDADPVVNMIMITTMIMHTVVRADLQWIKMFMAMARHDDPPRDDDRDPDPSRVQGIWTANNPPRDTDRPVVVVVVVVVVPPD